Protein AF-A0A842P6M4-F1 (afdb_monomer_lite)

Radius of gyration: 24.33 Å; chains: 1; bounding box: 81×41×57 Å

Structure (mmCIF, N/CA/C/O backbone):
data_AF-A0A842P6M4-F1
#
_entry.id   AF-A0A842P6M4-F1
#
loop_
_atom_site.group_PDB
_atom_site.id
_atom_site.type_symbol
_atom_site.label_atom_id
_atom_site.label_alt_id
_atom_site.label_comp_id
_atom_site.label_asym_id
_atom_site.label_entity_id
_atom_site.label_seq_id
_atom_site.pdbx_PDB_ins_code
_atom_site.Cartn_x
_atom_site.Cartn_y
_atom_site.Cartn_z
_atom_site.occupancy
_atom_site.B_iso_or_equiv
_atom_site.auth_seq_id
_atom_site.auth_comp_id
_atom_site.auth_asym_id
_atom_site.auth_atom_id
_atom_site.pdbx_PDB_model_nu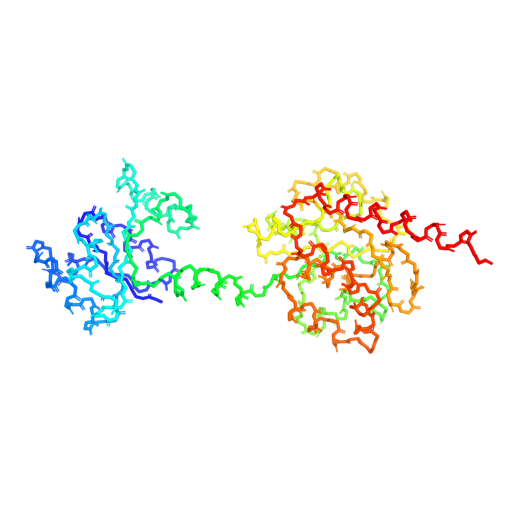m
ATOM 1 N N . MET A 1 1 ? -24.851 -3.511 9.438 1.00 70.00 1 MET A N 1
ATOM 2 C CA . MET A 1 1 ? -25.044 -2.851 10.751 1.00 70.00 1 MET A CA 1
ATOM 3 C C . MET A 1 1 ? -26.432 -2.240 10.780 1.00 70.00 1 MET A C 1
ATOM 5 O O . MET A 1 1 ? -26.864 -1.781 9.725 1.00 70.00 1 MET A O 1
ATOM 9 N N . LYS A 1 2 ? -27.121 -2.278 11.928 1.00 86.50 2 LYS A N 1
ATOM 10 C CA . LYS A 1 2 ? -28.475 -1.734 12.074 1.00 86.50 2 LYS A CA 1
ATOM 11 C C . LYS A 1 2 ? -28.462 -0.479 12.943 1.00 86.50 2 LYS A C 1
ATOM 13 O O . LYS A 1 2 ? -27.851 -0.504 14.009 1.00 86.50 2 LYS A O 1
ATOM 18 N N . PHE A 1 3 ? -29.152 0.573 12.521 1.00 91.88 3 PHE A N 1
ATOM 19 C CA . PHE A 1 3 ? -29.253 1.841 13.240 1.00 91.88 3 PHE A CA 1
ATOM 20 C C . PHE A 1 3 ? -30.689 2.144 13.665 1.00 91.88 3 PHE A C 1
ATOM 22 O O . PHE A 1 3 ? -31.636 1.810 12.946 1.00 91.88 3 PHE A O 1
ATOM 29 N N . LEU A 1 4 ? -30.827 2.811 14.807 1.00 95.50 4 LEU A N 1
ATOM 30 C CA . LEU A 1 4 ? -32.008 3.566 15.208 1.00 95.50 4 LEU A CA 1
ATOM 31 C C . LEU A 1 4 ? -31.596 5.040 15.287 1.00 95.50 4 LEU A C 1
ATOM 33 O O . LEU A 1 4 ? -30.665 5.374 16.013 1.00 95.50 4 LEU A O 1
ATOM 37 N N . ILE A 1 5 ? -32.234 5.897 14.498 1.00 94.12 5 ILE A N 1
ATOM 38 C CA . ILE A 1 5 ? -31.922 7.326 14.428 1.00 94.12 5 ILE A CA 1
ATOM 39 C C . ILE A 1 5 ? -32.882 8.078 15.348 1.00 94.12 5 ILE A C 1
ATOM 41 O O . ILE A 1 5 ? -34.098 8.010 15.151 1.00 94.12 5 ILE A O 1
ATOM 45 N N . ASP A 1 6 ? -32.317 8.747 16.345 1.00 93.38 6 ASP A N 1
ATOM 46 C CA . ASP A 1 6 ? -33.017 9.497 17.385 1.00 93.38 6 ASP A CA 1
ATOM 47 C C . ASP A 1 6 ? -33.687 10.783 16.851 1.00 93.38 6 ASP A C 1
ATOM 49 O O . ASP A 1 6 ? -33.333 11.282 15.780 1.00 93.38 6 ASP A O 1
ATOM 53 N N . GLU A 1 7 ? -34.673 11.333 17.567 1.00 92.56 7 GLU A N 1
ATOM 54 C CA . GLU A 1 7 ? -35.542 12.393 17.037 1.00 92.56 7 GLU A CA 1
ATOM 55 C C . GLU A 1 7 ? -34.901 13.779 16.923 1.00 92.56 7 GLU A C 1
ATOM 57 O O . GLU A 1 7 ? -35.411 14.622 16.174 1.00 92.56 7 GLU A O 1
ATOM 62 N N . ASN A 1 8 ? -33.780 13.995 17.617 1.00 88.75 8 ASN A N 1
ATOM 63 C CA . ASN A 1 8 ? -32.923 15.173 17.456 1.00 88.75 8 ASN A CA 1
ATOM 64 C C . ASN A 1 8 ? -32.150 15.172 16.118 1.00 88.75 8 ASN A C 1
ATOM 66 O O . ASN A 1 8 ? -31.592 16.200 15.723 1.00 88.75 8 ASN A O 1
ATOM 70 N N . ILE A 1 9 ? -32.159 14.059 15.375 1.00 88.81 9 ILE A N 1
ATOM 71 C CA . ILE A 1 9 ? -31.589 13.942 14.031 1.00 88.81 9 ILE A CA 1
ATOM 72 C C . ILE A 1 9 ? -32.704 13.991 12.973 1.00 88.81 9 ILE A C 1
ATOM 74 O O . ILE A 1 9 ? -33.847 13.610 13.183 1.00 88.81 9 ILE A O 1
ATOM 78 N N . SER A 1 10 ? -32.387 14.500 11.781 1.00 89.75 10 SER A N 1
ATOM 79 C CA . SER A 1 10 ? -33.337 14.525 10.665 1.00 89.75 10 SER A CA 1
ATOM 80 C C . SER A 1 10 ? -33.608 13.111 10.108 1.00 89.75 10 SER A C 1
ATOM 82 O O . SER A 1 10 ? -32.640 12.419 9.781 1.00 89.75 10 SER A O 1
ATOM 84 N N . PRO A 1 11 ? -34.874 12.716 9.837 1.00 91.44 11 PRO A N 1
ATOM 85 C CA . PRO A 1 11 ? -35.215 11.443 9.178 1.00 91.44 11 PRO A CA 1
ATOM 86 C C . PRO A 1 11 ? -34.479 11.184 7.856 1.00 91.44 11 PRO A C 1
ATOM 88 O O . PRO A 1 11 ? -34.161 10.037 7.540 1.00 91.44 11 PRO A O 1
ATOM 91 N N . LYS A 1 12 ? -34.085 12.248 7.140 1.00 88.62 12 LYS A N 1
ATOM 92 C CA . LYS A 1 12 ? -33.245 12.170 5.931 1.00 88.62 12 LYS A CA 1
ATOM 93 C C . LYS A 1 12 ? -31.923 11.427 6.159 1.00 88.62 12 LYS A C 1
ATOM 95 O O . LYS A 1 12 ? -31.366 10.869 5.223 1.00 88.62 12 LYS A O 1
ATOM 100 N N . VAL A 1 13 ? -31.407 11.387 7.390 1.00 85.69 13 VAL A N 1
ATOM 101 C CA . VAL A 1 13 ? -30.206 10.607 7.729 1.00 85.69 13 VAL A CA 1
ATOM 102 C C . VAL A 1 13 ? -30.486 9.100 7.658 1.00 85.69 13 VAL A C 1
ATOM 104 O O . VAL A 1 13 ? -29.640 8.365 7.159 1.00 85.69 13 VAL A O 1
ATOM 107 N N . ALA A 1 14 ? -31.675 8.634 8.063 1.00 88.94 14 ALA A N 1
ATOM 108 C CA . ALA A 1 14 ? -32.075 7.231 7.911 1.00 88.94 14 ALA A CA 1
ATOM 109 C C . ALA A 1 14 ? -32.287 6.852 6.432 1.00 88.94 14 ALA A C 1
ATOM 111 O O . ALA A 1 14 ? -31.908 5.762 6.008 1.00 88.94 14 ALA A O 1
ATOM 112 N N . GLU A 1 15 ? -32.860 7.751 5.626 1.00 87.81 15 GLU A N 1
ATOM 113 C CA . GLU A 1 15 ? -32.986 7.578 4.168 1.00 87.81 15 GLU A CA 1
ATOM 114 C C . GLU A 1 15 ? -31.612 7.457 3.486 1.00 87.81 15 GLU A C 1
ATOM 116 O O . GLU A 1 15 ? -31.368 6.530 2.716 1.00 87.81 15 GLU A O 1
ATOM 121 N N . GLU A 1 16 ? -30.687 8.369 3.789 1.00 79.75 16 GLU A N 1
ATOM 122 C CA . GLU A 1 16 ? -29.348 8.391 3.193 1.00 79.75 16 GLU A CA 1
ATOM 123 C C . GLU A 1 16 ? -28.476 7.218 3.670 1.00 79.75 16 GLU A C 1
ATOM 125 O O . GLU A 1 16 ? -27.731 6.647 2.875 1.00 79.75 16 GLU A O 1
ATOM 130 N N . LEU A 1 17 ? -28.611 6.777 4.926 1.00 78.88 17 LEU A N 1
ATOM 131 C CA . LEU A 1 17 ? -27.976 5.543 5.402 1.00 78.88 17 LEU A CA 1
ATOM 132 C C . LEU A 1 17 ? -28.513 4.298 4.677 1.00 78.88 17 LEU A C 1
ATOM 134 O O . LEU A 1 17 ? -27.719 3.424 4.324 1.00 78.88 17 LEU A O 1
ATOM 138 N N . ARG A 1 18 ? -29.818 4.239 4.374 1.00 87.62 18 ARG A N 1
ATOM 139 C CA . ARG A 1 18 ? -30.400 3.171 3.539 1.00 87.62 18 ARG A CA 1
ATOM 140 C C . ARG A 1 18 ? -29.857 3.189 2.109 1.00 87.62 18 ARG A C 1
ATOM 142 O O . ARG A 1 18 ? -29.493 2.133 1.600 1.00 87.62 18 ARG A O 1
ATOM 149 N N . LYS A 1 19 ? -29.695 4.366 1.488 1.00 78.00 19 LYS A N 1
ATOM 150 C CA . LYS A 1 19 ? -29.036 4.507 0.166 1.00 78.00 19 LYS A CA 1
ATOM 151 C C . LYS A 1 19 ? -27.577 4.030 0.167 1.00 78.00 19 LYS A C 1
ATOM 153 O O . LYS A 1 19 ? -27.075 3.609 -0.870 1.00 78.00 19 LYS A O 1
ATOM 158 N N . LEU A 1 20 ? -26.907 4.070 1.321 1.00 69.94 20 LEU A N 1
ATOM 159 C CA . LEU A 1 20 ? -25.553 3.540 1.530 1.00 69.94 20 LEU A CA 1
ATOM 160 C C . LEU A 1 20 ? -25.525 2.041 1.908 1.00 69.94 20 LEU A C 1
ATOM 162 O O . LEU A 1 20 ? -24.454 1.516 2.204 1.00 69.94 20 LEU A O 1
ATOM 166 N N . GLY A 1 21 ? -26.669 1.347 1.901 1.00 75.00 21 GLY A N 1
ATOM 167 C CA . GLY A 1 21 ? -26.766 -0.091 2.180 1.00 75.00 21 GLY A CA 1
ATOM 168 C C . GLY A 1 21 ? -26.864 -0.470 3.664 1.00 75.00 21 GLY A C 1
ATOM 169 O O . GLY A 1 21 ? -26.719 -1.645 4.002 1.00 75.00 21 GLY A O 1
ATOM 170 N N . TYR A 1 22 ? -27.106 0.488 4.565 1.00 81.62 22 TYR A N 1
ATOM 171 C CA . TYR A 1 22 ? -27.328 0.206 5.987 1.00 81.62 22 TYR A CA 1
ATOM 172 C C . TYR A 1 22 ? -28.813 -0.009 6.310 1.00 81.62 22 TYR A C 1
ATOM 174 O O . TYR A 1 22 ? -29.690 0.671 5.782 1.00 81.62 22 TYR A O 1
ATOM 182 N N . ASP A 1 23 ? -29.097 -0.899 7.264 1.00 86.81 23 ASP A N 1
ATOM 183 C CA . ASP A 1 23 ? -30.426 -1.036 7.868 1.00 86.81 23 ASP A CA 1
ATOM 184 C C . ASP A 1 23 ? -30.628 0.113 8.871 1.00 86.81 23 ASP A C 1
ATOM 186 O O . ASP A 1 23 ? -30.278 -0.006 10.044 1.00 86.81 23 ASP A O 1
ATOM 190 N N . ALA A 1 24 ? -31.144 1.252 8.412 1.00 92.75 24 ALA A N 1
ATOM 191 C CA . ALA A 1 24 ? -31.390 2.426 9.244 1.00 92.75 24 ALA A CA 1
ATOM 192 C C . ALA A 1 24 ? -32.876 2.793 9.266 1.00 92.75 24 ALA A C 1
ATOM 194 O O . ALA A 1 24 ? -33.507 2.912 8.216 1.00 92.75 24 ALA A O 1
ATOM 195 N N . ILE A 1 25 ? -33.400 3.010 10.473 1.00 95.81 25 ILE A N 1
ATOM 196 C CA . ILE A 1 25 ? -34.762 3.490 10.723 1.00 95.81 25 ILE A CA 1
ATOM 197 C C . ILE A 1 25 ? -34.722 4.641 11.724 1.00 95.81 25 ILE A C 1
ATOM 199 O O . ILE A 1 25 ? -33.894 4.646 12.631 1.00 95.81 25 ILE A O 1
ATOM 203 N N . HIS A 1 26 ? -35.614 5.605 11.573 1.00 96.88 26 HIS A N 1
ATOM 204 C CA . HIS A 1 26 ? -35.785 6.726 12.488 1.00 96.88 26 HIS A CA 1
ATOM 205 C C . HIS A 1 26 ? -36.844 6.409 13.559 1.00 96.88 26 HIS A C 1
ATOM 207 O O . HIS A 1 26 ? -37.819 5.723 13.258 1.00 96.88 26 HIS A O 1
ATOM 213 N N . VAL A 1 27 ? -36.730 6.938 14.785 1.00 96.12 27 VAL A N 1
ATOM 214 C CA . VAL A 1 27 ? -37.707 6.684 15.875 1.00 96.12 27 VAL A CA 1
ATOM 215 C C . VAL A 1 27 ? -39.155 6.999 15.466 1.00 96.12 27 VAL A C 1
ATOM 217 O O . VAL A 1 27 ? -40.073 6.241 15.768 1.00 96.12 27 VAL A O 1
ATOM 220 N N . ARG A 1 28 ? -39.357 8.043 14.650 1.00 94.12 28 ARG A N 1
ATOM 221 C CA . ARG A 1 28 ? -40.652 8.367 14.005 1.00 94.12 28 ARG A CA 1
ATOM 222 C C . ARG A 1 28 ? -41.217 7.242 13.121 1.00 94.12 28 ARG A C 1
ATOM 224 O O . ARG A 1 28 ? -42.426 7.051 13.126 1.00 94.12 28 ARG A O 1
ATOM 231 N N . GLU A 1 29 ? -40.382 6.498 12.388 1.00 94.38 29 GLU A N 1
ATOM 232 C CA . GLU A 1 29 ? -40.824 5.374 11.537 1.00 94.38 29 GLU A CA 1
ATOM 233 C C . GLU A 1 29 ? -41.340 4.190 12.377 1.00 94.38 29 GLU A C 1
ATOM 235 O O . GLU A 1 29 ? -42.146 3.399 11.894 1.00 94.38 29 GLU A O 1
ATOM 240 N N . VAL A 1 30 ? -40.928 4.097 13.648 1.00 93.69 30 VAL A N 1
ATOM 241 C CA . VAL A 1 30 ? -41.373 3.074 14.615 1.00 93.69 30 VAL A CA 1
ATOM 242 C C . VAL A 1 30 ? -42.263 3.626 15.730 1.00 93.69 30 VAL A C 1
ATOM 244 O O . VAL A 1 30 ? -42.495 2.943 16.720 1.00 93.69 30 VAL A O 1
ATOM 247 N N . ARG A 1 31 ? -42.801 4.841 15.551 1.00 93.69 31 ARG A N 1
ATOM 248 C CA . ARG A 1 31 ? -43.697 5.541 16.494 1.00 93.69 31 ARG A CA 1
ATOM 249 C C . ARG A 1 31 ? -43.096 5.862 17.876 1.00 93.69 31 ARG A C 1
ATOM 251 O O . ARG A 1 31 ? -43.827 6.342 18.729 1.00 93.69 31 ARG A O 1
ATOM 258 N N . LEU A 1 32 ? -41.779 5.737 18.055 1.00 90.81 32 LEU A N 1
ATOM 259 C CA . LEU A 1 32 ? -41.044 6.057 19.293 1.00 90.81 32 LEU A CA 1
ATOM 260 C C . LEU A 1 32 ? -40.656 7.544 19.418 1.00 90.81 32 LEU A C 1
ATOM 262 O O . LEU A 1 32 ? -39.661 7.885 20.046 1.00 90.81 32 LEU A O 1
ATOM 266 N N . LYS A 1 33 ? -41.386 8.453 18.763 1.00 90.75 33 LYS A N 1
ATOM 267 C CA . LYS A 1 33 ? -41.142 9.896 18.916 1.00 90.75 33 LYS A CA 1
ATOM 268 C C . LYS A 1 33 ? -41.706 10.346 20.271 1.00 90.75 33 LYS A C 1
ATOM 270 O O . LYS A 1 33 ? -42.838 9.975 20.578 1.00 90.75 33 LYS A O 1
ATOM 275 N N . GLY A 1 34 ? -40.968 11.140 21.043 1.00 86.62 34 GLY A N 1
ATOM 276 C CA . GLY A 1 34 ? -41.373 11.617 22.369 1.00 86.62 34 GLY A CA 1
ATOM 277 C C . GLY A 1 34 ? -41.503 10.517 23.426 1.00 86.62 34 GLY A C 1
ATOM 278 O O . GLY A 1 34 ? -42.156 10.742 24.438 1.00 86.62 34 GLY A O 1
ATOM 279 N N . HIS A 1 35 ? -40.947 9.334 23.159 1.00 92.19 35 HIS A N 1
ATOM 280 C CA . HIS A 1 35 ? -40.794 8.260 24.142 1.00 92.19 35 HIS A CA 1
ATOM 281 C C . HIS A 1 35 ? -39.543 8.519 24.987 1.00 92.19 35 HIS A C 1
ATOM 283 O O . HIS A 1 35 ? -38.684 9.306 24.583 1.00 92.19 35 HIS A O 1
ATOM 289 N N . THR A 1 36 ? -39.427 7.870 26.143 1.00 91.88 36 THR A N 1
ATOM 290 C CA . THR A 1 36 ? -38.248 8.047 27.000 1.00 91.88 36 THR A CA 1
ATOM 291 C C . THR A 1 36 ? -37.011 7.388 26.388 1.00 91.88 36 THR A C 1
ATOM 293 O O . THR A 1 36 ? -37.105 6.422 25.620 1.00 91.88 36 THR A O 1
ATOM 296 N N . ASP A 1 37 ? -35.824 7.862 26.769 1.00 90.06 37 ASP A N 1
ATOM 297 C CA . ASP A 1 37 ? -34.561 7.241 26.367 1.00 90.06 37 ASP A CA 1
ATOM 298 C C . ASP A 1 37 ? -34.522 5.742 26.716 1.00 90.06 37 ASP A C 1
ATOM 300 O O . ASP A 1 37 ? -34.034 4.934 25.926 1.00 90.06 37 ASP A O 1
ATOM 304 N N . GLU A 1 38 ? -35.093 5.344 27.859 1.00 90.19 38 GLU A N 1
ATOM 305 C CA . GLU A 1 38 ? -35.194 3.944 28.290 1.00 90.19 38 GLU A CA 1
ATOM 306 C C . GLU A 1 38 ? -36.024 3.092 27.317 1.00 90.19 38 GLU A C 1
ATOM 308 O O . GLU A 1 38 ? -35.636 1.966 26.985 1.00 90.19 38 GLU A O 1
ATOM 313 N N . GLU A 1 39 ? -37.139 3.623 26.808 1.00 92.38 39 GLU A N 1
ATOM 314 C CA . GLU A 1 39 ? -37.985 2.961 25.807 1.00 92.38 39 GLU A CA 1
ATOM 315 C C . GLU A 1 39 ? -37.265 2.855 24.453 1.00 92.38 39 GLU A C 1
ATOM 317 O O . GLU A 1 39 ? -37.247 1.784 23.831 1.00 92.38 39 GLU A O 1
ATOM 322 N N . ILE A 1 40 ? -36.603 3.937 24.024 1.00 94.06 40 ILE A N 1
ATOM 323 C CA . ILE A 1 40 ? -35.788 3.988 22.798 1.00 94.06 40 ILE A CA 1
ATOM 324 C C . ILE A 1 40 ? -34.649 2.959 22.874 1.00 94.06 40 ILE A C 1
ATOM 326 O O . ILE A 1 40 ? -34.442 2.178 21.937 1.00 94.06 40 ILE A O 1
ATOM 330 N N . MET A 1 41 ? -33.944 2.899 24.006 1.00 91.94 41 MET A N 1
ATOM 331 C CA . MET A 1 41 ? -32.844 1.967 24.259 1.00 91.94 41 MET A CA 1
ATOM 332 C C . MET A 1 41 ? -33.318 0.516 24.379 1.00 91.94 41 MET A C 1
ATOM 334 O O . MET A 1 41 ? -32.675 -0.386 23.830 1.00 91.94 41 MET A O 1
ATOM 338 N N . THR A 1 42 ? -34.468 0.278 25.014 1.00 92.69 42 THR A N 1
ATOM 339 C CA . THR A 1 42 ? -35.100 -1.048 25.103 1.00 92.69 42 THR A CA 1
ATOM 340 C C . THR A 1 42 ? -35.481 -1.564 23.718 1.00 92.69 42 THR A C 1
ATOM 342 O O . THR A 1 42 ? -35.147 -2.699 23.359 1.00 92.69 42 THR A O 1
ATOM 345 N N . PHE A 1 43 ? -36.103 -0.727 22.883 1.00 94.69 43 PHE A N 1
ATOM 346 C CA . PHE A 1 43 ? -36.391 -1.081 21.495 1.00 94.69 43 PHE A CA 1
ATOM 347 C C . PHE A 1 43 ? -35.108 -1.344 20.693 1.00 94.69 43 PHE A C 1
ATOM 349 O O . PHE A 1 43 ? -35.023 -2.347 19.975 1.00 94.69 43 PHE A O 1
ATOM 356 N N . ALA A 1 44 ? -34.098 -0.477 20.823 1.00 92.50 44 ALA A N 1
ATOM 357 C CA . ALA A 1 44 ? -32.829 -0.618 20.116 1.00 92.50 44 ALA A CA 1
ATOM 358 C C . ALA A 1 44 ? -32.149 -1.954 20.450 1.00 92.50 44 ALA A C 1
ATOM 360 O O . ALA A 1 44 ? -31.815 -2.717 19.538 1.00 92.50 44 ALA A O 1
ATOM 361 N N . LYS A 1 45 ? -32.050 -2.290 21.742 1.00 88.38 45 LYS A N 1
ATOM 362 C CA . LYS A 1 45 ? -31.547 -3.576 22.248 1.00 88.38 45 LYS A CA 1
ATOM 363 C C . LYS A 1 45 ? -32.326 -4.757 21.666 1.00 88.38 45 LYS A C 1
ATOM 365 O O . LYS A 1 45 ? -31.730 -5.627 21.033 1.00 88.38 45 LYS A O 1
ATOM 370 N N . ASN A 1 46 ? -33.654 -4.750 21.795 1.00 91.44 46 ASN A N 1
ATOM 371 C CA . ASN A 1 46 ? -34.525 -5.844 21.347 1.00 91.44 46 ASN A CA 1
ATOM 372 C C . ASN A 1 46 ? -34.501 -6.067 19.822 1.00 91.44 46 ASN A C 1
ATOM 374 O O . ASN A 1 46 ? -34.853 -7.147 19.348 1.00 91.44 46 ASN A O 1
ATOM 378 N N . LYS A 1 47 ? -34.093 -5.064 19.032 1.00 90.75 47 LYS A N 1
ATOM 379 C CA . LYS A 1 47 ? -33.949 -5.166 17.567 1.00 90.75 47 LYS A CA 1
ATOM 380 C C . LYS A 1 47 ? -32.494 -5.265 17.086 1.00 90.75 47 LYS A C 1
ATOM 382 O O . LYS A 1 47 ? -32.274 -5.325 15.871 1.00 90.75 47 LYS A O 1
ATOM 387 N N . GLY A 1 48 ? -31.516 -5.305 17.995 1.00 86.75 48 GLY A N 1
ATOM 388 C CA . GLY A 1 48 ? -30.090 -5.360 17.662 1.00 86.75 48 GLY A CA 1
ATOM 389 C C . GLY A 1 48 ? -29.586 -4.108 16.937 1.00 86.75 48 GLY A C 1
ATOM 390 O O . GLY A 1 48 ? -28.831 -4.222 15.969 1.00 86.75 48 GLY A O 1
ATOM 391 N N . ARG A 1 49 ? -30.074 -2.924 17.330 1.00 92.06 49 ARG A N 1
ATOM 392 C CA . ARG A 1 49 ? -29.795 -1.629 16.688 1.00 92.06 49 ARG A CA 1
ATOM 393 C C . ARG A 1 49 ? -28.868 -0.763 17.533 1.00 92.06 49 ARG A C 1
ATOM 395 O O . ARG A 1 49 ? -29.002 -0.688 18.749 1.00 92.06 49 ARG A O 1
ATOM 402 N N . VAL A 1 50 ? -27.960 -0.075 16.854 1.00 90.00 50 VAL A N 1
ATOM 403 C CA . VAL A 1 50 ? -27.126 0.987 17.419 1.00 90.00 50 VAL A CA 1
ATOM 404 C C . VAL A 1 50 ? -27.915 2.294 17.383 1.00 90.00 50 VAL A C 1
ATOM 406 O O . VAL A 1 50 ? -28.395 2.675 16.314 1.00 90.00 50 VAL A O 1
ATOM 409 N N . VAL A 1 51 ? -28.048 2.986 18.515 1.00 91.56 51 VAL A N 1
ATOM 410 C CA . VAL A 1 51 ? -28.686 4.312 18.552 1.00 91.56 51 VAL A CA 1
ATOM 411 C C . VAL A 1 51 ? -27.717 5.365 18.014 1.00 91.56 51 VAL A C 1
ATOM 413 O O . VAL A 1 51 ? -26.552 5.389 18.406 1.00 91.56 51 VAL A O 1
ATOM 416 N N . LEU A 1 52 ? -28.187 6.228 17.113 1.00 89.56 52 LEU A N 1
ATOM 417 C CA . LEU A 1 52 ? -27.482 7.425 16.657 1.00 89.56 52 LEU A CA 1
ATOM 418 C C . LEU A 1 52 ? -28.225 8.659 17.172 1.00 89.56 52 LEU A C 1
ATOM 420 O O . LEU A 1 52 ? -29.397 8.828 16.842 1.00 89.56 52 LEU A O 1
ATOM 424 N N . THR A 1 53 ? -27.537 9.511 17.929 1.00 89.31 53 THR A N 1
ATOM 425 C CA . THR A 1 53 ? -28.140 10.640 18.656 1.00 89.31 53 THR A CA 1
ATOM 426 C C . THR A 1 53 ? -27.211 11.862 18.709 1.00 89.31 53 THR A C 1
ATOM 428 O O . THR A 1 53 ? -25.998 11.759 18.481 1.00 89.31 53 THR A O 1
ATOM 431 N N . LEU A 1 54 ? -27.784 13.036 18.975 1.00 82.06 54 LEU A N 1
ATOM 432 C CA . LEU A 1 54 ? -27.067 14.256 19.362 1.00 82.06 54 LEU A CA 1
ATOM 433 C C . LEU A 1 54 ? -27.135 14.529 20.870 1.00 82.06 54 LEU A C 1
ATOM 435 O O . LEU A 1 54 ? -26.391 15.386 21.350 1.00 82.06 54 LEU A O 1
ATOM 439 N N . ASP A 1 55 ? -27.989 13.810 21.596 1.00 84.31 55 ASP A N 1
ATOM 440 C CA . ASP A 1 55 ? -28.243 14.047 23.008 1.00 84.31 55 ASP A CA 1
ATOM 441 C C . ASP A 1 55 ? -27.043 13.681 23.888 1.00 84.31 55 ASP A C 1
ATOM 443 O O . ASP A 1 55 ? -26.299 12.738 23.605 1.00 84.31 55 ASP A O 1
ATOM 447 N N . ILE A 1 56 ? -26.839 14.449 24.955 1.00 77.88 56 ILE A N 1
ATOM 448 C CA . ILE A 1 56 ? -25.811 14.202 25.961 1.00 77.88 56 ILE A CA 1
ATOM 449 C C . ILE A 1 56 ? -26.219 13.118 26.960 1.00 77.88 56 ILE A C 1
ATOM 451 O O . ILE A 1 56 ? -25.325 12.413 27.428 1.00 77.88 56 ILE A O 1
ATOM 455 N N . ASP A 1 57 ? -27.510 12.920 27.217 1.00 77.94 57 ASP A N 1
ATOM 456 C CA . ASP A 1 57 ? -27.970 12.019 28.281 1.00 77.94 57 ASP A CA 1
ATOM 457 C C . ASP A 1 57 ? -27.805 10.537 27.890 1.00 77.94 57 ASP A C 1
ATOM 459 O O . ASP A 1 57 ? -27.341 9.717 28.688 1.00 77.94 57 ASP A O 1
ATOM 463 N N . PHE A 1 58 ? -27.945 10.225 26.596 1.00 79.06 58 PHE A N 1
ATOM 464 C CA . PHE A 1 58 ? -27.500 8.962 25.982 1.00 79.06 58 PHE A CA 1
ATOM 465 C C . PHE A 1 58 ? -25.987 8.686 26.119 1.00 79.06 58 PHE A C 1
ATOM 467 O O . PHE A 1 58 ? -25.533 7.574 25.838 1.00 79.06 58 PHE A O 1
ATOM 474 N N . ALA A 1 59 ? -25.173 9.671 26.515 1.00 67.06 59 ALA A N 1
ATOM 475 C CA . ALA A 1 59 ? -23.751 9.480 26.785 1.00 67.06 59 ALA A CA 1
ATOM 476 C C . ALA A 1 59 ? -23.420 9.270 28.275 1.00 67.06 59 ALA A C 1
ATOM 478 O O . ALA A 1 59 ? -22.233 9.182 28.600 1.00 67.06 59 ALA A O 1
ATOM 479 N N . ASP A 1 60 ? -24.395 9.123 29.177 1.00 73.00 60 ASP A N 1
ATOM 480 C CA . ASP A 1 60 ? -24.100 8.692 30.547 1.00 73.00 60 ASP A CA 1
ATOM 481 C C . ASP A 1 60 ? -23.965 7.161 30.643 1.00 73.00 60 ASP A C 1
ATOM 483 O O . ASP A 1 60 ? -24.927 6.406 30.501 1.00 73.00 60 ASP A O 1
ATOM 487 N N . ILE A 1 61 ? -22.748 6.686 30.926 1.00 66.00 61 ILE A N 1
ATOM 488 C CA . ILE A 1 61 ? -22.456 5.254 31.101 1.00 66.00 61 ILE A CA 1
ATOM 489 C C . 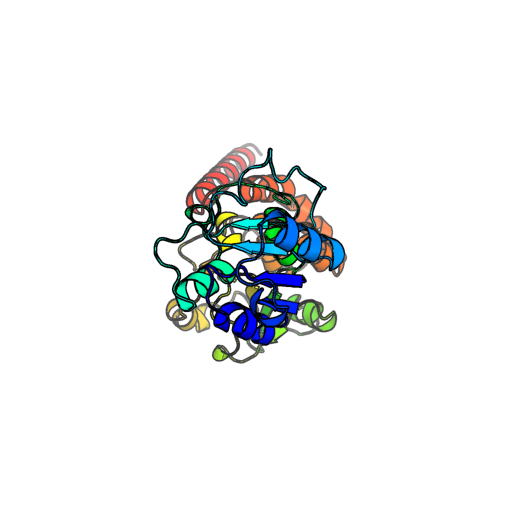ILE A 1 61 ? -23.112 4.652 32.355 1.00 66.00 61 ILE A C 1
ATOM 491 O O . ILE A 1 61 ? -23.208 3.431 32.465 1.00 66.00 61 ILE A O 1
ATOM 495 N N . ARG A 1 62 ? -23.556 5.487 33.304 1.00 68.69 62 ARG A N 1
ATOM 496 C CA . ARG A 1 62 ? -24.298 5.050 34.497 1.00 68.69 62 ARG A CA 1
ATOM 497 C C . ARG A 1 62 ? -25.725 4.643 34.131 1.00 68.69 62 ARG A C 1
ATOM 499 O O . ARG A 1 62 ? -26.218 3.657 34.667 1.00 68.69 62 ARG A O 1
ATOM 506 N N . ASN A 1 63 ? -26.329 5.357 33.180 1.00 73.62 63 ASN A N 1
ATOM 507 C CA . ASN A 1 63 ? -27.660 5.064 32.646 1.00 73.62 63 ASN A CA 1
ATOM 508 C C . ASN A 1 63 ? -27.591 3.935 31.603 1.00 73.62 63 ASN A C 1
ATOM 510 O O . ASN A 1 63 ? -28.443 3.049 31.586 1.00 73.62 63 ASN A O 1
ATOM 514 N N . TYR A 1 64 ? -26.527 3.911 30.785 1.00 80.12 64 TYR A N 1
ATOM 515 C CA . TYR A 1 64 ? -26.325 2.912 29.726 1.00 80.12 64 TYR A CA 1
ATOM 516 C C . TYR A 1 64 ? -24.969 2.187 29.857 1.00 80.12 64 TYR A C 1
ATOM 518 O O . TYR A 1 64 ? -24.016 2.498 29.134 1.00 80.12 64 TYR A O 1
ATOM 526 N N . PRO A 1 65 ? -24.846 1.202 30.773 1.00 72.38 65 PRO A N 1
ATOM 527 C CA . PRO A 1 65 ? -23.595 0.476 30.980 1.00 72.38 65 PRO A CA 1
ATOM 528 C C . PRO A 1 65 ? -23.184 -0.399 29.789 1.00 72.38 65 PRO A C 1
ATOM 530 O O . PRO A 1 65 ? -24.020 -0.933 29.051 1.00 72.38 65 PRO A O 1
ATOM 533 N N . LEU A 1 66 ? -21.873 -0.626 29.656 1.00 70.00 66 LEU A N 1
ATOM 534 C CA . LEU A 1 66 ? -21.287 -1.511 28.644 1.00 70.00 66 LEU A CA 1
ATOM 535 C C . LEU A 1 66 ? -21.980 -2.887 28.607 1.00 70.00 66 LEU A C 1
ATOM 537 O O . LEU A 1 66 ? -22.141 -3.542 29.631 1.00 70.00 66 LEU A O 1
ATOM 541 N N . GLY A 1 67 ? -22.369 -3.340 27.410 1.00 71.94 67 GLY A N 1
ATOM 542 C CA . GLY A 1 67 ? -23.001 -4.651 27.199 1.00 71.94 67 GLY A CA 1
ATOM 543 C C . GLY A 1 67 ? -24.511 -4.705 27.465 1.00 71.94 67 GLY A C 1
ATOM 544 O O . GLY A 1 67 ? -25.150 -5.692 27.106 1.00 71.94 67 GLY A O 1
ATOM 545 N N . THR A 1 68 ? -25.120 -3.647 28.010 1.00 77.12 68 THR A N 1
ATOM 546 C CA . THR A 1 68 ? -26.581 -3.598 28.219 1.00 77.12 68 THR A CA 1
ATOM 547 C C . THR A 1 68 ? -27.373 -3.285 26.944 1.00 77.12 68 THR A C 1
ATOM 549 O O . THR A 1 68 ? -28.574 -3.555 26.902 1.00 77.12 68 THR A O 1
ATOM 552 N N . HIS A 1 69 ? -26.708 -2.783 25.896 1.00 84.88 69 HIS A N 1
ATOM 553 C CA . HIS A 1 69 ? -27.279 -2.348 24.618 1.00 84.88 69 HIS A CA 1
ATOM 554 C C . HIS A 1 69 ? -26.361 -2.693 23.427 1.00 84.88 69 HIS A C 1
ATOM 556 O O . HIS A 1 69 ? -25.170 -2.946 23.601 1.00 84.88 69 HIS A O 1
ATOM 562 N N . SER A 1 70 ? -26.894 -2.688 22.197 1.00 78.62 70 SER A N 1
ATOM 563 C CA . SER A 1 70 ? -26.126 -3.055 20.986 1.00 78.62 70 SER A CA 1
ATOM 564 C C . SER A 1 70 ? -25.156 -1.970 20.495 1.00 78.62 70 SER A C 1
ATOM 566 O O . SER A 1 70 ? -24.251 -2.259 19.716 1.00 78.62 70 SER A O 1
ATOM 568 N N . GLY A 1 71 ? -25.340 -0.727 20.943 1.00 82.81 71 GLY A N 1
ATOM 569 C CA . GLY A 1 71 ? -24.405 0.383 20.750 1.00 82.81 71 GLY A CA 1
ATOM 570 C C . GLY A 1 71 ? -25.084 1.748 20.848 1.00 82.81 71 GLY A C 1
ATOM 571 O O . GLY A 1 71 ? -26.285 1.848 20.604 1.00 82.81 71 GLY A O 1
ATOM 572 N N . ILE A 1 72 ? -24.326 2.786 21.201 1.00 83.69 72 ILE A N 1
ATOM 573 C CA . ILE A 1 72 ? -24.753 4.194 21.133 1.00 83.69 72 ILE A CA 1
ATOM 574 C C . ILE A 1 72 ? -23.644 4.974 20.424 1.00 83.69 72 ILE A C 1
ATOM 576 O O . ILE A 1 72 ? -22.461 4.802 20.722 1.00 83.69 72 ILE A O 1
ATOM 580 N N . ILE A 1 73 ? -24.027 5.834 19.485 1.00 83.00 73 ILE A N 1
ATOM 581 C CA . ILE A 1 73 ? -23.153 6.784 18.802 1.00 83.00 73 ILE A CA 1
ATOM 582 C C . ILE A 1 73 ? -23.740 8.176 19.023 1.00 83.00 73 ILE A C 1
ATOM 584 O O . ILE A 1 73 ? -24.705 8.566 18.365 1.00 83.00 73 ILE A O 1
ATOM 588 N N . ARG A 1 74 ? -23.121 8.947 19.919 1.00 83.06 74 ARG A N 1
ATOM 589 C CA . ARG A 1 74 ? -23.390 10.381 20.031 1.00 83.06 74 ARG A CA 1
ATOM 590 C C . ARG A 1 74 ? -22.492 11.161 19.071 1.00 83.06 74 ARG A C 1
ATOM 592 O O . ARG A 1 74 ? -21.267 11.039 19.140 1.00 83.06 74 ARG A O 1
ATOM 599 N N . LEU A 1 75 ? -23.078 11.990 18.208 1.00 76.44 75 LEU A N 1
ATOM 600 C CA . LEU A 1 75 ? -22.330 12.861 17.293 1.00 76.44 75 LEU A CA 1
ATOM 601 C C . LEU A 1 75 ? -22.101 14.248 17.914 1.00 76.44 75 LEU A C 1
ATOM 603 O O . LEU A 1 75 ? -23.046 14.986 18.178 1.00 76.44 75 LEU A O 1
ATOM 607 N N . LYS A 1 76 ? -20.840 14.659 18.084 1.00 68.31 76 LYS A N 1
ATOM 608 C CA . LYS A 1 76 ? -20.484 15.987 18.617 1.00 68.31 76 LYS A CA 1
ATOM 609 C C . LYS A 1 76 ? -20.299 16.993 17.474 1.00 68.31 76 LYS A C 1
ATOM 611 O O . LYS A 1 76 ? -19.176 17.299 17.075 1.00 68.31 76 LYS A O 1
ATOM 616 N N . ILE A 1 77 ? -21.409 17.503 16.935 1.00 71.69 77 ILE A N 1
ATOM 617 C CA . ILE A 1 77 ? -21.425 18.456 15.809 1.00 71.69 77 ILE A CA 1
ATOM 618 C C . ILE A 1 77 ? -22.078 19.792 16.185 1.00 71.69 77 ILE A C 1
ATOM 620 O O . ILE A 1 77 ? -23.117 19.834 16.828 1.00 71.69 77 ILE A O 1
ATOM 624 N N . LYS A 1 78 ? -21.505 20.912 15.720 1.00 61.91 78 LYS A N 1
ATOM 625 C CA . LYS A 1 78 ? -22.006 22.278 16.006 1.00 61.91 78 LYS A CA 1
ATOM 626 C C . LYS A 1 78 ? -23.335 22.641 15.311 1.00 61.91 78 LYS A C 1
ATOM 628 O O . LYS A 1 78 ? -23.781 23.777 15.407 1.00 61.91 78 LYS A O 1
ATOM 633 N N . SER A 1 79 ? -23.907 21.745 14.506 1.00 65.62 79 SER A N 1
ATOM 634 C CA . SER A 1 79 ? -25.131 21.985 13.731 1.00 65.62 79 SER A CA 1
ATOM 635 C C . SER A 1 79 ? -25.672 20.660 13.202 1.00 65.62 79 SER A C 1
ATOM 637 O O . SER A 1 79 ? -24.957 19.954 12.490 1.00 65.62 79 SER A O 1
ATOM 639 N N . ALA A 1 80 ? -26.936 20.363 13.507 1.00 64.88 80 ALA A N 1
ATOM 640 C CA . ALA A 1 80 ? -27.640 19.120 13.180 1.00 64.88 80 ALA A CA 1
ATOM 641 C C . ALA A 1 80 ? -28.030 18.964 11.690 1.00 64.88 80 ALA A C 1
ATOM 643 O O . ALA A 1 80 ? -28.988 18.265 11.359 1.00 64.88 80 ALA A O 1
ATOM 644 N N . SER A 1 81 ? -27.335 19.629 10.759 1.00 74.31 81 SER A N 1
ATOM 645 C CA . SER A 1 81 ? -27.688 19.528 9.340 1.00 74.31 81 SER A CA 1
ATOM 646 C C . SER A 1 81 ? -27.404 18.120 8.811 1.00 74.31 81 SER A C 1
ATOM 648 O O . SER A 1 81 ? -26.330 17.561 9.043 1.00 74.31 81 SER A O 1
ATOM 650 N N . SER A 1 82 ? -28.348 17.547 8.053 1.00 71.25 82 SER A N 1
ATOM 651 C CA . SER A 1 82 ? -28.230 16.180 7.520 1.00 71.25 82 SER A CA 1
ATOM 652 C C . SER A 1 82 ? -26.928 15.990 6.738 1.00 71.25 82 SER A C 1
ATOM 654 O O . SER A 1 82 ? -26.283 14.956 6.863 1.00 71.25 82 SER A O 1
ATOM 656 N N . LYS A 1 83 ? -26.490 17.024 6.001 1.00 70.31 83 LYS A N 1
ATOM 657 C CA . LYS A 1 83 ? -25.196 17.038 5.310 1.00 70.31 83 LYS A CA 1
ATOM 658 C C . LYS A 1 83 ? -24.022 16.865 6.283 1.00 70.31 83 LYS A C 1
ATOM 660 O O . LYS A 1 83 ? -23.231 15.957 6.083 1.00 70.31 83 LYS A O 1
ATOM 665 N N . ARG A 1 84 ? -23.937 17.656 7.363 1.00 67.19 84 ARG A N 1
ATOM 666 C CA . ARG A 1 84 ? -22.855 17.535 8.363 1.00 67.19 84 ARG A CA 1
ATOM 667 C C . ARG A 1 84 ? -22.864 16.195 9.093 1.00 67.19 84 ARG A C 1
ATOM 669 O O . ARG A 1 84 ? -21.795 15.652 9.351 1.00 67.19 84 ARG A O 1
ATOM 676 N N . ILE A 1 85 ? -24.047 15.663 9.400 1.00 68.56 85 ILE A N 1
ATOM 677 C CA . ILE A 1 85 ? -24.196 14.331 10.000 1.00 68.56 85 ILE A CA 1
ATOM 678 C C . ILE A 1 85 ? -23.638 13.266 9.051 1.00 68.56 85 ILE A C 1
ATOM 680 O O . ILE A 1 85 ? -22.799 12.463 9.449 1.00 68.56 85 ILE A O 1
ATOM 684 N N . LEU A 1 86 ? -24.035 13.298 7.778 1.00 68.94 86 LEU A N 1
ATOM 685 C CA . LEU A 1 86 ? -23.575 12.341 6.772 1.00 68.94 86 LEU A CA 1
ATOM 686 C C . LEU A 1 86 ? -22.087 12.502 6.447 1.00 68.94 86 LEU A C 1
ATOM 688 O O . LEU A 1 86 ? -21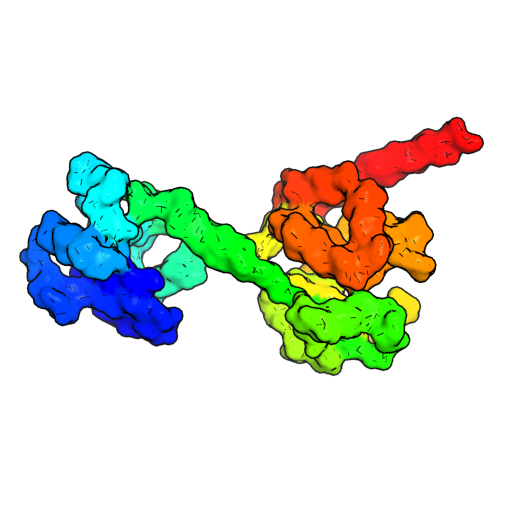.406 11.495 6.291 1.00 68.94 86 LEU A O 1
ATOM 692 N N . ASP A 1 87 ? -21.565 13.726 6.398 1.00 65.75 87 ASP A N 1
ATOM 693 C CA . ASP A 1 87 ? -20.135 13.992 6.219 1.00 65.75 87 ASP A CA 1
ATOM 694 C C . ASP A 1 87 ? -19.330 13.445 7.416 1.00 65.75 87 ASP A C 1
ATOM 696 O O . ASP A 1 87 ? -18.294 12.816 7.217 1.00 65.75 87 ASP A O 1
ATOM 700 N N . CYS A 1 88 ? -19.839 13.577 8.649 1.00 63.72 88 CYS A N 1
ATOM 701 C CA . CYS A 1 88 ? -19.224 13.001 9.851 1.00 63.72 88 CYS A CA 1
ATOM 702 C C . CYS A 1 88 ? -19.286 11.462 9.883 1.00 63.72 88 CYS A C 1
ATOM 704 O O . CYS A 1 88 ? -18.350 10.823 10.359 1.00 63.72 88 CYS A O 1
ATOM 706 N N . LEU A 1 89 ? -20.362 10.856 9.372 1.00 64.25 89 LEU A N 1
ATOM 707 C CA . LEU A 1 89 ? -20.503 9.397 9.261 1.00 64.25 89 LEU A CA 1
ATOM 708 C C . LEU A 1 89 ? -19.654 8.811 8.117 1.00 64.25 89 LEU A C 1
ATOM 710 O O . LEU A 1 89 ? -19.197 7.674 8.214 1.00 64.25 89 LEU A O 1
ATOM 714 N N . LYS A 1 90 ? -19.421 9.579 7.043 1.00 61.38 90 LYS A N 1
ATOM 715 C CA . LYS A 1 90 ? -18.557 9.209 5.905 1.00 61.38 90 LYS A CA 1
ATOM 716 C C . LYS A 1 90 ? -17.069 9.475 6.174 1.00 61.38 90 LYS A C 1
ATOM 718 O O . LYS A 1 90 ? -16.222 8.791 5.607 1.00 61.38 90 LYS A O 1
ATOM 723 N N . SER A 1 91 ? -16.749 10.464 7.009 1.00 50.81 91 SER A N 1
ATOM 724 C CA . SER A 1 91 ? -15.387 10.895 7.348 1.00 50.81 91 SER A CA 1
ATOM 725 C C . SER A 1 91 ? -15.290 11.246 8.846 1.00 50.81 91 SER A C 1
ATOM 727 O O . SER A 1 91 ? -15.305 12.423 9.221 1.00 50.81 91 SER A O 1
ATOM 729 N N . PRO A 1 92 ? -15.233 10.234 9.733 1.00 51.31 92 PRO A N 1
ATOM 730 C CA . PRO A 1 92 ? -15.199 10.452 11.176 1.00 51.31 92 PRO A CA 1
ATOM 731 C C . PRO A 1 92 ? -13.873 11.083 11.621 1.00 51.31 92 PRO A C 1
ATOM 733 O O . PRO A 1 92 ? -12.842 10.420 11.710 1.00 51.31 92 PRO A O 1
ATOM 736 N N . GLN A 1 93 ? -13.913 12.376 11.941 1.00 44.81 93 GLN A N 1
ATOM 737 C CA . GLN A 1 93 ? -12.818 13.090 12.601 1.00 44.81 93 GLN A CA 1
ATOM 738 C C . GLN A 1 93 ? -12.819 12.774 14.111 1.00 44.81 93 GLN A C 1
ATOM 740 O O . GLN A 1 93 ? -13.884 12.863 14.732 1.00 44.81 93 GLN A O 1
ATOM 745 N N . PRO A 1 94 ? -11.665 12.476 14.749 1.00 40.66 94 PRO A N 1
ATOM 746 C CA . PRO A 1 94 ? -11.603 12.118 16.174 1.00 40.66 94 PRO A CA 1
ATOM 747 C C . PRO A 1 94 ? -12.213 13.161 17.127 1.00 40.66 94 PRO A C 1
ATOM 749 O O . PRO A 1 94 ? -12.754 12.816 18.175 1.00 40.66 94 PRO A O 1
ATOM 752 N N . SER A 1 95 ? -12.174 14.441 16.751 1.00 45.06 95 SER A N 1
ATOM 753 C CA . SER A 1 95 ? -12.749 15.559 17.511 1.00 45.06 95 SER A CA 1
ATOM 754 C C . SER A 1 95 ? -14.284 15.562 17.573 1.00 45.06 95 SER A C 1
ATOM 756 O O . SER A 1 95 ? -14.851 16.167 18.484 1.00 45.06 95 SER A O 1
ATOM 758 N N . HIS A 1 96 ? -14.966 14.886 16.641 1.00 47.97 96 HIS A N 1
ATOM 759 C CA . HIS A 1 96 ? -16.433 14.820 16.570 1.00 47.97 96 HIS A CA 1
ATOM 760 C C . HIS A 1 96 ? -17.026 13.598 17.301 1.00 47.97 96 HIS A C 1
ATOM 762 O O . HIS A 1 96 ? -18.248 13.475 17.401 1.00 47.97 96 HIS A O 1
ATOM 768 N N . LEU A 1 97 ? -16.180 12.702 17.826 1.00 49.34 97 LEU A N 1
ATOM 769 C CA . LEU A 1 97 ? -16.564 11.438 18.467 1.00 49.34 97 LEU A CA 1
ATOM 770 C C . LEU A 1 97 ? -15.916 11.309 19.855 1.00 49.34 97 LEU A C 1
ATOM 772 O O . LEU A 1 97 ? -14.985 10.532 20.069 1.00 49.34 97 LEU A O 1
ATOM 776 N N . GLN A 1 98 ? -16.428 12.071 20.824 1.00 41.19 98 GLN A N 1
ATOM 777 C CA . GLN A 1 98 ? -16.012 11.966 22.226 1.00 41.19 98 GLN A CA 1
ATOM 778 C C . GLN A 1 98 ? -17.108 11.336 23.094 1.00 41.19 98 GLN A C 1
ATOM 780 O O . GLN A 1 98 ? -18.104 11.999 23.386 1.00 41.19 98 GLN A O 1
ATOM 785 N N . SER A 1 99 ? -16.839 10.075 23.484 1.00 36.94 99 SER A N 1
ATOM 786 C CA . SER A 1 99 ? -17.348 9.306 24.646 1.00 36.94 99 SER A CA 1
ATOM 787 C C . SER A 1 99 ? -18.848 9.445 24.947 1.00 36.94 99 SER A C 1
ATOM 789 O O . SER A 1 99 ? -19.318 10.522 25.299 1.00 36.94 99 SER A O 1
ATOM 791 N N . THR A 1 100 ? -19.639 8.379 24.820 1.00 35.62 100 THR A N 1
ATOM 792 C CA . THR A 1 100 ? -19.514 7.149 25.636 1.00 35.62 100 THR A CA 1
ATOM 793 C C . THR A 1 100 ? -19.577 5.853 24.820 1.00 35.62 100 THR A C 1
ATOM 795 O O . THR A 1 100 ? -19.984 5.862 23.663 1.00 35.62 100 THR A O 1
ATOM 798 N N . PHE A 1 101 ? -19.068 4.742 25.373 1.00 42.56 101 PHE A N 1
ATOM 799 C CA . PHE A 1 101 ? -18.723 3.551 24.592 1.00 42.56 101 PHE A CA 1
ATOM 800 C C . PHE A 1 101 ? -19.571 2.312 24.883 1.00 42.56 101 PHE A C 1
ATOM 802 O O . PHE A 1 101 ? -19.354 1.639 25.877 1.00 42.56 101 PHE A O 1
ATOM 809 N N . VAL A 1 102 ? -20.348 1.912 23.875 1.00 36.44 102 VAL A N 1
ATOM 810 C CA . VAL A 1 102 ? -20.389 0.542 23.326 1.00 36.44 102 VAL A CA 1
ATOM 811 C C . VAL A 1 102 ? -20.365 0.739 21.803 1.00 36.44 102 VAL A C 1
ATOM 813 O O . VAL A 1 102 ? -21.347 1.209 21.241 1.00 36.44 102 VAL A O 1
ATOM 816 N N . PHE A 1 103 ? -19.284 0.520 21.053 1.00 36.22 103 PHE A N 1
ATOM 817 C CA . PHE A 1 103 ? -17.996 -0.115 21.340 1.00 36.22 103 PHE A CA 1
ATOM 818 C C . PHE A 1 103 ? -16.831 0.762 20.832 1.00 36.22 103 PHE A C 1
ATOM 820 O O . PHE A 1 103 ? -16.730 0.993 19.628 1.00 36.22 103 PHE A O 1
ATOM 827 N N . LYS A 1 104 ? -15.840 1.137 21.658 1.00 38.03 104 LYS A N 1
ATOM 828 C CA . LYS A 1 104 ? -14.565 1.653 21.102 1.00 38.03 104 LYS A CA 1
ATOM 829 C C . LYS A 1 104 ? -13.770 0.560 20.364 1.00 38.03 104 LYS A C 1
ATOM 831 O O . LYS A 1 104 ? -13.489 0.755 19.181 1.00 38.03 104 LYS A O 1
ATOM 836 N N . PRO A 1 105 ? -13.513 -0.628 20.950 1.00 37.97 105 PRO A N 1
ATOM 837 C CA . PRO A 1 105 ? -12.774 -1.706 20.286 1.00 37.97 105 PRO A CA 1
ATOM 838 C C . PRO A 1 105 ? -13.640 -2.533 19.315 1.00 37.97 105 PRO A C 1
ATOM 840 O O . PRO A 1 105 ? -13.298 -3.661 18.993 1.00 37.97 105 PRO A O 1
ATOM 843 N N . LEU A 1 106 ? -14.764 -1.984 18.842 1.00 39.31 106 LEU A N 1
ATOM 844 C CA . LEU A 1 106 ? -15.634 -2.584 17.818 1.00 39.31 106 LEU A CA 1
ATOM 845 C C . LEU A 1 106 ? -16.379 -1.520 16.988 1.00 39.31 106 LEU A C 1
ATOM 847 O O . LEU A 1 106 ? -17.195 -1.872 16.157 1.00 39.31 106 LEU A O 1
ATOM 851 N N . PHE A 1 107 ? -16.043 -0.229 17.127 1.00 37.78 107 PHE A N 1
ATOM 852 C CA . PHE A 1 107 ? -16.407 0.833 16.174 1.00 37.78 107 PHE A CA 1
ATOM 853 C C . PHE A 1 107 ? -15.198 1.681 15.769 1.00 37.78 107 PHE A C 1
ATOM 855 O O . PHE A 1 107 ? -15.050 1.952 14.587 1.00 37.78 107 PHE A O 1
ATOM 862 N N . GLN A 1 108 ? -14.253 1.992 16.670 1.00 37.62 108 GLN A N 1
ATOM 863 C CA . GLN A 1 108 ? -12.894 2.340 16.223 1.00 37.62 108 GLN A CA 1
ATOM 864 C C . GLN A 1 108 ? -12.234 1.091 15.655 1.00 37.62 108 GLN A C 1
ATOM 866 O O . GLN A 1 108 ? -11.647 1.169 14.583 1.00 37.62 108 GLN A O 1
ATOM 871 N N . ALA A 1 109 ? -12.406 -0.066 16.312 1.00 35.22 109 ALA A N 1
ATOM 872 C CA . ALA A 1 109 ? -12.059 -1.307 15.645 1.00 35.22 109 ALA A CA 1
ATOM 873 C C . ALA A 1 109 ? -12.953 -1.511 14.424 1.00 35.22 109 ALA A C 1
ATOM 875 O O . ALA A 1 109 ? -12.370 -1.486 13.370 1.00 35.22 109 ALA A O 1
ATOM 876 N N . ALA A 1 110 ? -14.297 -1.588 14.444 1.00 34.91 110 ALA A N 1
ATOM 877 C CA . ALA A 1 110 ? -15.027 -1.831 13.178 1.00 34.91 110 ALA A CA 1
ATOM 878 C C . ALA A 1 110 ? -14.740 -0.805 12.071 1.00 34.91 110 ALA A C 1
ATOM 880 O O . ALA A 1 110 ? -14.721 -1.197 10.919 1.00 34.91 110 ALA A O 1
ATOM 881 N N . PHE A 1 111 ? -14.403 0.453 12.348 1.00 36.53 111 PHE A N 1
ATOM 882 C CA . PHE A 1 111 ? -13.939 1.361 11.299 1.00 36.53 111 PHE A CA 1
ATOM 883 C C . PHE A 1 111 ? -12.503 1.036 10.841 1.00 36.53 111 PHE A C 1
ATOM 885 O O . PHE A 1 111 ? -12.269 0.955 9.640 1.00 36.53 111 PHE A O 1
ATOM 892 N N . LEU A 1 112 ? -11.569 0.732 11.754 1.00 34.03 112 LEU A N 1
ATOM 893 C CA . LEU A 1 112 ? -10.225 0.191 11.468 1.00 34.03 112 LEU A CA 1
ATOM 894 C C . LEU A 1 112 ? -10.196 -1.320 11.155 1.00 34.03 112 LEU A C 1
ATOM 896 O O . LEU A 1 112 ? -9.123 -1.857 10.987 1.00 34.03 112 LEU A O 1
ATOM 900 N N . PHE A 1 113 ? -11.312 -2.039 11.082 1.00 35.31 113 PHE A N 1
ATOM 901 C CA . PHE A 1 113 ? -11.405 -3.507 10.942 1.00 35.31 113 PHE A CA 1
ATOM 902 C C . PHE A 1 113 ? -12.326 -3.836 9.777 1.00 35.31 113 PHE A C 1
ATOM 904 O O . PHE A 1 113 ? -12.076 -4.798 9.079 1.00 35.31 113 PHE A O 1
ATOM 911 N N . ILE A 1 114 ? -13.284 -2.974 9.443 1.00 35.94 114 ILE A N 1
ATOM 912 C CA . ILE A 1 114 ? -13.778 -2.849 8.073 1.00 35.94 114 ILE A CA 1
ATOM 913 C C . ILE A 1 114 ? -12.640 -2.274 7.212 1.00 35.94 114 ILE A C 1
ATOM 915 O O . ILE A 1 114 ? -12.368 -2.858 6.175 1.00 35.94 114 ILE A O 1
ATOM 919 N N . ASN A 1 115 ? -11.869 -1.266 7.667 1.00 36.19 115 ASN A N 1
ATOM 920 C CA . ASN A 1 115 ? -10.715 -0.768 6.894 1.00 36.19 115 ASN A CA 1
ATOM 921 C C . ASN A 1 115 ? -9.374 -1.521 7.069 1.00 36.19 115 ASN A C 1
ATOM 923 O O . ASN A 1 115 ? -8.529 -1.331 6.199 1.00 36.19 115 ASN A O 1
ATOM 927 N N . ARG A 1 116 ? -9.146 -2.372 8.094 1.00 39.59 116 ARG A N 1
ATOM 928 C CA . ARG A 1 116 ? -8.023 -3.355 8.094 1.00 39.59 116 ARG A CA 1
ATOM 929 C C . ARG A 1 116 ? -8.414 -4.728 7.520 1.00 39.59 116 ARG A C 1
ATOM 931 O O . ARG A 1 116 ? -7.524 -5.422 7.057 1.00 39.59 116 ARG A O 1
ATOM 938 N N . ASN A 1 117 ? -9.697 -5.125 7.469 1.00 40.50 117 ASN A N 1
ATOM 939 C CA . ASN A 1 117 ? -10.093 -6.315 6.687 1.00 40.50 117 ASN A CA 1
ATOM 940 C C . ASN A 1 117 ? -10.302 -6.012 5.199 1.00 40.50 117 ASN A C 1
ATOM 942 O O . ASN A 1 117 ? -10.181 -6.925 4.381 1.00 40.50 117 ASN A O 1
ATOM 946 N N . THR A 1 118 ? -10.567 -4.764 4.793 1.00 57.09 118 THR A N 1
ATOM 947 C CA . THR A 1 118 ? -10.369 -4.395 3.387 1.00 57.09 118 THR A CA 1
ATOM 948 C C . THR A 1 118 ? -8.877 -4.250 3.121 1.00 57.09 118 THR A C 1
ATOM 950 O O . THR A 1 118 ? -8.322 -3.156 3.238 1.00 57.09 118 THR A O 1
ATOM 953 N N . LYS A 1 119 ? -8.260 -5.375 2.738 1.00 78.12 119 LYS A N 1
ATOM 954 C CA . LYS A 1 119 ? -6.942 -5.439 2.092 1.00 78.12 119 LYS A CA 1
ATOM 955 C C . LYS A 1 119 ? -6.776 -4.271 1.121 1.00 78.12 119 LYS A C 1
ATOM 957 O O . LYS A 1 119 ? -7.695 -3.982 0.346 1.00 78.12 119 LYS A O 1
ATOM 962 N N . MET A 1 120 ? -5.605 -3.638 1.131 1.00 91.88 120 MET A N 1
ATOM 963 C CA . MET A 1 120 ? -5.301 -2.534 0.221 1.00 91.88 120 MET A CA 1
ATOM 964 C C . MET A 1 120 ? -5.527 -2.983 -1.223 1.00 91.88 120 MET A C 1
ATOM 966 O O . MET A 1 120 ? -4.992 -4.005 -1.661 1.00 91.88 120 MET A O 1
ATOM 970 N N . GLN A 1 121 ? -6.310 -2.217 -1.976 1.00 95.56 121 GLN A N 1
ATOM 971 C CA . GLN A 1 121 ? -6.555 -2.494 -3.383 1.00 95.56 121 GLN A CA 1
ATOM 972 C C . GLN A 1 121 ? -5.284 -2.200 -4.177 1.00 95.56 121 GLN A C 1
ATOM 974 O O . GLN A 1 121 ? -4.764 -1.082 -4.164 1.00 95.56 121 GLN A O 1
ATOM 979 N N . LEU A 1 122 ? -4.770 -3.216 -4.858 1.00 97.88 122 LEU A N 1
ATOM 980 C CA . LEU A 1 122 ? -3.511 -3.133 -5.582 1.00 97.88 122 LEU A CA 1
ATOM 981 C C . LEU A 1 122 ? -3.780 -2.939 -7.073 1.00 97.88 122 LEU A C 1
ATOM 983 O O . LEU A 1 122 ? -4.498 -3.729 -7.687 1.00 97.88 122 LEU A O 1
ATOM 987 N N . TYR A 1 123 ? -3.178 -1.912 -7.663 1.00 97.62 123 TYR A N 1
ATOM 988 C CA . TYR A 1 123 ? -3.295 -1.587 -9.081 1.00 97.62 123 TYR A CA 1
ATOM 989 C C . TYR A 1 123 ? -1.917 -1.568 -9.742 1.00 97.62 123 TYR A C 1
ATOM 991 O O . TYR A 1 123 ? -0.966 -1.023 -9.189 1.00 97.62 123 TYR A O 1
ATOM 999 N N . ALA A 1 124 ? -1.794 -2.122 -10.944 1.00 95.81 124 ALA A N 1
ATOM 1000 C CA . ALA A 1 124 ? -0.588 -1.963 -11.757 1.00 95.81 124 ALA A CA 1
ATOM 1001 C C . ALA A 1 124 ? -0.939 -1.285 -13.075 1.00 95.81 124 ALA A C 1
ATOM 1003 O O . ALA A 1 124 ? -1.775 -1.793 -13.824 1.00 95.81 124 ALA A O 1
ATOM 1004 N N . TYR A 1 125 ? -0.285 -0.163 -13.371 1.00 93.25 125 TYR A N 1
ATOM 1005 C CA . TYR A 1 125 ? -0.301 0.377 -14.724 1.00 93.25 125 TYR A CA 1
ATOM 1006 C C . TYR A 1 125 ? 0.642 -0.449 -15.606 1.00 93.25 125 TYR A C 1
ATOM 1008 O O . TYR A 1 125 ? 1.852 -0.379 -15.416 1.00 93.25 125 TYR A O 1
ATOM 1016 N N . ASP A 1 126 ? 0.098 -1.236 -16.535 1.00 89.25 126 ASP A N 1
ATOM 1017 C CA . ASP A 1 126 ? 0.872 -1.999 -17.520 1.00 89.25 126 ASP A CA 1
ATOM 1018 C C . ASP A 1 126 ? 1.169 -1.102 -18.723 1.00 89.25 126 ASP A C 1
ATOM 1020 O O . ASP A 1 126 ? 0.273 -0.770 -19.503 1.00 89.25 126 ASP A O 1
ATOM 1024 N N . ALA A 1 127 ? 2.438 -0.723 -18.885 1.00 83.31 127 ALA A N 1
ATOM 1025 C CA . ALA A 1 127 ? 2.890 0.064 -20.030 1.00 83.31 127 ALA A CA 1
ATOM 1026 C C . ALA A 1 127 ? 2.950 -0.746 -21.346 1.00 83.31 127 ALA A C 1
ATOM 1028 O O . ALA A 1 127 ? 3.300 -0.188 -22.385 1.00 83.31 127 ALA A O 1
ATOM 1029 N N . GLY A 1 128 ? 2.672 -2.057 -21.318 1.00 79.88 128 GLY A N 1
ATOM 1030 C CA . GLY A 1 128 ? 2.757 -2.959 -22.473 1.00 79.88 128 GLY A CA 1
ATOM 1031 C C . GLY A 1 128 ? 4.183 -3.410 -22.816 1.00 79.88 128 GLY A C 1
ATOM 1032 O O . GLY A 1 128 ? 4.397 -4.035 -23.848 1.00 79.88 128 GLY A O 1
ATOM 1033 N N . GLN A 1 129 ? 5.167 -3.096 -21.966 1.00 73.75 129 GLN A N 1
ATOM 1034 C CA . GLN A 1 129 ? 6.601 -3.181 -22.295 1.00 73.75 129 GLN A CA 1
ATOM 1035 C C . GLN A 1 129 ? 7.349 -4.343 -21.616 1.00 73.75 129 GLN A C 1
ATOM 1037 O O . GLN A 1 129 ? 8.511 -4.590 -21.936 1.00 73.75 129 GLN A O 1
ATOM 1042 N N . CYS A 1 130 ? 6.710 -5.043 -20.675 1.00 73.44 130 CYS A N 1
ATOM 1043 C CA . CYS A 1 130 ? 7.325 -6.102 -19.872 1.00 73.44 130 CYS A CA 1
ATOM 1044 C C . CYS A 1 130 ? 7.013 -7.506 -20.419 1.00 73.44 130 CYS A C 1
ATOM 1046 O O . CYS A 1 130 ? 5.847 -7.812 -20.689 1.00 73.44 130 CYS A O 1
ATOM 1048 N N . ASP A 1 131 ? 8.029 -8.382 -20.468 1.00 78.75 131 ASP A N 1
ATOM 1049 C CA . ASP A 1 131 ? 7.894 -9.826 -20.735 1.00 78.75 131 ASP A CA 1
ATOM 1050 C C . ASP A 1 131 ? 6.839 -10.448 -19.790 1.00 78.75 131 ASP A C 1
ATOM 1052 O O . ASP A 1 131 ? 7.058 -10.477 -18.571 1.00 78.75 131 ASP A O 1
ATOM 1056 N N . PRO A 1 132 ? 5.706 -10.971 -20.305 1.00 77.25 132 PRO A N 1
ATOM 1057 C CA . PRO A 1 132 ? 4.638 -11.536 -19.480 1.00 77.25 132 PRO A CA 1
ATOM 1058 C C . PRO A 1 132 ? 5.058 -12.723 -18.602 1.00 77.25 132 PRO A C 1
ATOM 1060 O O . PRO A 1 132 ? 4.414 -12.973 -17.580 1.00 77.25 132 PRO A O 1
ATOM 1063 N N . LYS A 1 133 ? 6.123 -13.454 -18.968 1.00 77.62 133 LYS A N 1
ATOM 1064 C CA . LYS A 1 133 ? 6.637 -14.594 -18.192 1.00 77.62 133 LYS A CA 1
ATOM 1065 C C . LYS A 1 133 ? 7.460 -14.140 -16.981 1.00 77.62 133 LYS A C 1
ATOM 1067 O O . LYS A 1 133 ? 7.445 -14.822 -15.957 1.00 77.62 133 LYS A O 1
ATOM 1072 N N . LYS A 1 134 ? 8.143 -12.991 -17.080 1.00 82.00 134 LYS A N 1
ATOM 1073 C CA . LYS A 1 134 ? 9.015 -12.430 -16.025 1.00 82.00 134 LYS A CA 1
ATOM 1074 C C . LYS A 1 134 ? 8.335 -11.345 -15.182 1.00 82.00 134 LYS A C 1
ATOM 1076 O O . LYS A 1 134 ? 8.706 -11.154 -14.027 1.00 82.00 134 LYS A O 1
ATOM 1081 N N . CYS A 1 135 ? 7.340 -10.648 -15.732 1.00 87.38 135 CYS A N 1
ATOM 1082 C CA . CYS A 1 135 ? 6.626 -9.571 -15.049 1.00 87.38 135 CYS A CA 1
ATOM 1083 C C . CYS A 1 135 ? 5.908 -10.071 -13.780 1.00 87.38 135 CYS A C 1
ATOM 1085 O O . CYS A 1 135 ? 4.989 -10.899 -13.823 1.00 87.38 135 CYS A O 1
ATOM 1087 N N . THR A 1 136 ? 6.309 -9.527 -12.629 1.00 91.38 136 THR A N 1
ATOM 1088 C CA . THR A 1 136 ? 5.750 -9.905 -11.326 1.00 91.38 136 THR A CA 1
ATOM 1089 C C . THR A 1 136 ? 4.328 -9.367 -11.139 1.00 91.38 136 THR A C 1
ATOM 1091 O O . THR A 1 136 ? 3.482 -10.096 -10.620 1.00 91.38 136 THR A O 1
ATOM 1094 N N . ALA A 1 137 ? 4.010 -8.175 -11.664 1.00 92.75 137 ALA A N 1
ATOM 1095 C CA . ALA A 1 137 ? 2.651 -7.630 -11.669 1.00 92.75 137 ALA A CA 1
ATOM 1096 C C . ALA A 1 137 ? 1.678 -8.507 -12.482 1.00 92.75 137 ALA A C 1
ATOM 1098 O O . ALA A 1 137 ? 0.652 -8.933 -11.956 1.00 92.75 137 ALA A O 1
ATOM 1099 N N . LYS A 1 138 ? 2.027 -8.885 -13.721 1.00 92.50 138 LYS A N 1
ATOM 1100 C CA . LYS A 1 138 ? 1.219 -9.799 -14.560 1.00 92.50 138 LYS A CA 1
ATOM 1101 C C . LYS A 1 138 ? 1.023 -11.166 -13.909 1.00 92.50 138 LYS A C 1
ATOM 1103 O O . LYS A 1 138 ? -0.029 -11.782 -14.069 1.00 92.50 138 LYS A O 1
ATOM 1108 N N . LYS A 1 139 ? 2.001 -11.657 -13.139 1.00 94.25 139 LYS A N 1
ATOM 1109 C CA . LYS A 1 139 ? 1.819 -12.872 -12.335 1.00 94.25 139 LYS A CA 1
ATOM 1110 C C . LYS A 1 139 ? 0.809 -12.670 -11.200 1.00 94.25 139 LYS A C 1
ATOM 1112 O O . LYS A 1 139 ? -0.059 -13.521 -11.049 1.00 94.25 139 LYS A O 1
ATOM 1117 N N . LEU A 1 140 ? 0.869 -11.569 -10.448 1.00 95.81 140 LEU A N 1
ATOM 1118 C CA . LEU A 1 140 ? -0.130 -11.271 -9.411 1.00 95.81 140 LEU A CA 1
ATOM 1119 C C . LEU A 1 140 ? -1.543 -11.069 -9.989 1.00 95.81 140 LEU A C 1
ATOM 1121 O O . LEU A 1 140 ? -2.511 -11.534 -9.391 1.00 95.81 140 LEU A O 1
ATOM 1125 N N . ALA A 1 141 ? -1.661 -10.440 -11.163 1.00 94.44 141 ALA A N 1
ATOM 1126 C CA . ALA A 1 141 ? -2.938 -10.236 -11.849 1.00 94.44 141 ALA A CA 1
ATOM 1127 C C . ALA A 1 141 ? -3.598 -11.573 -12.234 1.00 94.44 141 ALA A C 1
ATOM 1129 O O . ALA A 1 141 ? -4.791 -11.756 -12.012 1.00 94.44 141 ALA A O 1
ATOM 1130 N N . ARG A 1 142 ? -2.812 -12.559 -12.700 1.00 93.38 142 ARG A N 1
ATOM 1131 C CA . ARG A 1 142 ? -3.296 -13.934 -12.951 1.00 93.38 142 ARG A CA 1
ATOM 1132 C C . ARG A 1 142 ? -3.779 -14.667 -11.694 1.00 93.38 142 ARG A C 1
ATOM 1134 O O . ARG A 1 142 ? -4.577 -15.584 -11.817 1.00 93.38 142 ARG A O 1
ATOM 1141 N N . PHE A 1 143 ? -3.313 -14.276 -10.507 1.00 93.12 143 PHE A N 1
ATOM 1142 C CA . PHE A 1 143 ? -3.825 -14.780 -9.225 1.00 93.12 143 PHE A CA 1
ATOM 1143 C C . PHE A 1 143 ? -5.010 -13.961 -8.678 1.00 93.12 143 PHE A C 1
ATOM 1145 O O . PHE A 1 143 ? -5.449 -14.221 -7.562 1.00 93.12 143 PHE A O 1
ATOM 1152 N N . GLY A 1 144 ? -5.507 -12.954 -9.410 1.00 93.50 144 GLY A N 1
ATOM 1153 C CA . GLY A 1 144 ? -6.582 -12.069 -8.946 1.00 93.50 144 GLY A CA 1
ATOM 1154 C C . GLY A 1 144 ? -6.183 -11.141 -7.790 1.00 93.50 144 GLY A C 1
ATOM 1155 O O . GLY A 1 144 ? -7.052 -10.600 -7.116 1.00 93.50 144 GLY A O 1
ATOM 1156 N N . LEU A 1 145 ? -4.880 -10.963 -7.533 1.00 93.12 145 LEU A N 1
ATOM 1157 C CA . LEU A 1 145 ? -4.378 -10.205 -6.376 1.00 93.12 145 LEU A CA 1
ATOM 1158 C C . LEU A 1 145 ? -4.187 -8.709 -6.649 1.00 93.12 145 LEU A C 1
ATOM 1160 O O . LEU A 1 145 ? -4.049 -7.937 -5.702 1.00 93.12 145 LEU A O 1
ATOM 1164 N N . ILE A 1 146 ? -4.151 -8.305 -7.922 1.00 96.50 146 ILE A N 1
ATOM 1165 C CA . ILE A 1 146 ? -4.060 -6.905 -8.354 1.00 96.50 146 ILE A CA 1
ATOM 1166 C C . ILE A 1 146 ? -4.971 -6.661 -9.562 1.00 96.50 146 ILE A C 1
ATOM 1168 O O . ILE A 1 146 ? -5.209 -7.570 -10.358 1.00 96.50 146 ILE A O 1
ATOM 1172 N N . THR A 1 147 ? -5.398 -5.414 -9.753 1.00 95.62 147 THR A N 1
ATOM 1173 C CA . THR A 1 147 ? -6.065 -4.952 -10.978 1.00 95.62 147 THR A CA 1
ATOM 1174 C C . THR A 1 147 ? -5.042 -4.333 -11.931 1.00 95.62 147 THR A C 1
ATOM 1176 O O . THR A 1 147 ? -4.446 -3.297 -11.631 1.00 95.62 147 THR A O 1
ATOM 1179 N N . SER A 1 148 ? -4.841 -4.928 -13.106 1.00 94.94 148 SER A N 1
ATOM 1180 C CA . SER A 1 148 ? -4.029 -4.311 -14.164 1.00 94.94 148 SER A CA 1
ATOM 1181 C C . SER A 1 148 ? -4.838 -3.276 -14.950 1.00 94.94 148 SER A C 1
ATOM 1183 O O . SER A 1 148 ? -5.959 -3.544 -15.381 1.00 94.94 148 SER A O 1
ATOM 1185 N N . VAL A 1 149 ? -4.258 -2.096 -15.174 1.00 94.25 149 VAL A N 1
ATOM 1186 C CA . VAL A 1 149 ? -4.830 -1.025 -16.001 1.00 94.25 149 VAL A CA 1
ATOM 1187 C C . VAL A 1 149 ? -3.842 -0.616 -17.090 1.00 94.25 149 VAL A C 1
ATOM 1189 O O . VAL A 1 149 ? -2.661 -0.446 -16.830 1.00 94.25 149 VAL A O 1
ATOM 1192 N N . ASN A 1 150 ? -4.323 -0.426 -18.315 1.00 90.50 150 ASN A N 1
ATOM 1193 C CA . ASN A 1 150 ? -3.515 -0.047 -19.484 1.00 90.50 150 ASN A CA 1
ATOM 1194 C C . ASN A 1 150 ? -3.793 1.386 -19.978 1.00 90.50 150 ASN A C 1
ATOM 1196 O O . ASN A 1 150 ? -3.317 1.794 -21.030 1.00 90.50 150 ASN A O 1
ATOM 1200 N N . VAL A 1 151 ? -4.594 2.160 -19.237 1.00 89.56 151 VAL A N 1
ATOM 1201 C CA . VAL A 1 151 ? -4.909 3.559 -19.558 1.00 89.56 151 VAL A CA 1
ATOM 1202 C C . VAL A 1 151 ? -4.716 4.398 -18.304 1.00 89.56 151 VAL A C 1
ATOM 1204 O O . VAL A 1 151 ? -5.343 4.121 -17.283 1.00 89.56 151 VAL A O 1
ATOM 1207 N N . LEU A 1 152 ? -3.909 5.459 -18.380 1.00 88.88 152 LEU A N 1
ATOM 1208 C CA . LEU A 1 152 ? -3.553 6.300 -17.225 1.00 88.88 152 LEU A CA 1
ATOM 1209 C C . LEU A 1 152 ? -4.779 6.854 -16.477 1.00 88.88 152 LEU A C 1
ATOM 1211 O O . LEU A 1 152 ? -4.775 6.932 -15.252 1.00 88.88 152 LEU A O 1
ATOM 1215 N N . ARG A 1 153 ? -5.871 7.175 -17.190 1.00 88.50 153 ARG A N 1
ATOM 1216 C CA . ARG A 1 153 ? -7.125 7.653 -16.574 1.00 88.50 153 ARG A CA 1
ATOM 1217 C C . ARG A 1 153 ? -7.851 6.605 -15.718 1.00 88.50 153 ARG A C 1
ATOM 1219 O O . ARG A 1 153 ? -8.692 6.990 -14.917 1.00 88.50 153 ARG A O 1
ATOM 1226 N N . LYS A 1 154 ? -7.538 5.312 -15.884 1.00 92.06 154 LYS A N 1
ATOM 1227 C CA . LYS A 1 154 ? -8.066 4.204 -15.066 1.00 92.06 154 LYS A CA 1
ATOM 1228 C C . LYS A 1 154 ? -7.260 3.974 -13.779 1.00 92.06 154 LYS A C 1
ATOM 1230 O O . LYS A 1 154 ? -7.720 3.221 -12.930 1.00 92.06 154 LYS A O 1
ATOM 1235 N N . ILE A 1 155 ? -6.094 4.611 -13.609 1.00 93.19 155 ILE A N 1
ATOM 1236 C CA . ILE A 1 155 ? -5.405 4.648 -12.310 1.00 93.19 155 ILE A CA 1
ATOM 1237 C C . ILE A 1 155 ? -6.309 5.412 -11.330 1.00 93.19 155 ILE A C 1
ATOM 1239 O O . ILE A 1 155 ? -6.629 6.574 -11.634 1.00 93.19 155 ILE A O 1
ATOM 1243 N N . PRO A 1 156 ? -6.698 4.823 -10.178 1.00 91.75 156 PRO A N 1
ATOM 1244 C CA . PRO A 1 156 ? -7.581 5.478 -9.219 1.00 91.75 156 PRO A CA 1
ATOM 1245 C C . PRO A 1 156 ? -7.065 6.864 -8.824 1.00 91.75 156 PRO A C 1
ATOM 1247 O O . PRO A 1 156 ? -5.859 7.104 -8.745 1.00 91.75 156 PRO A O 1
ATOM 1250 N N . TYR A 1 157 ? -7.979 7.809 -8.601 1.00 90.38 157 TYR A N 1
ATOM 1251 C CA . TYR A 1 157 ? -7.582 9.174 -8.256 1.00 90.38 157 TYR A CA 1
ATOM 1252 C C . TYR A 1 157 ? -6.993 9.243 -6.840 1.00 90.38 157 TYR A C 1
ATOM 1254 O O . TYR A 1 157 ? -5.902 9.780 -6.649 1.00 90.38 157 TYR A O 1
ATOM 1262 N N . ASN A 1 158 ? -7.679 8.633 -5.866 1.00 91.31 158 ASN A N 1
ATOM 1263 C CA . ASN A 1 158 ? -7.194 8.514 -4.495 1.00 91.31 158 ASN A CA 1
ATOM 1264 C C . ASN A 1 158 ? -6.395 7.214 -4.299 1.00 91.31 158 ASN A C 1
ATOM 1266 O O . ASN A 1 158 ? -6.896 6.254 -3.720 1.00 91.31 158 ASN A O 1
ATOM 1270 N N . THR A 1 159 ? -5.161 7.181 -4.801 1.00 95.44 159 THR A N 1
ATOM 1271 C CA . THR A 1 159 ? -4.206 6.072 -4.627 1.00 95.44 159 THR A CA 1
ATOM 1272 C C . THR A 1 159 ? -2.842 6.602 -4.195 1.00 95.44 159 THR A C 1
ATOM 1274 O O . THR A 1 159 ? -2.451 7.705 -4.598 1.00 95.44 159 THR A O 1
ATOM 1277 N N . ILE A 1 160 ? -2.104 5.806 -3.418 1.00 97.00 160 ILE A N 1
ATOM 1278 C CA . ILE A 1 160 ? -0.655 5.968 -3.283 1.00 97.00 160 ILE A CA 1
ATOM 1279 C C . ILE A 1 160 ? -0.042 5.475 -4.591 1.00 97.00 160 ILE A C 1
ATOM 1281 O O . ILE A 1 160 ? -0.079 4.284 -4.890 1.00 97.00 160 ILE A O 1
ATOM 1285 N N . LEU A 1 161 ? 0.502 6.392 -5.385 1.00 96.12 161 LEU A N 1
ATOM 1286 C CA . LEU A 1 161 ? 1.192 6.069 -6.629 1.00 96.12 161 LEU A CA 1
ATOM 1287 C C . LEU A 1 161 ? 2.689 5.919 -6.340 1.00 96.12 161 LEU A C 1
ATOM 1289 O O . LEU A 1 161 ? 3.373 6.912 -6.078 1.00 96.12 161 LEU A O 1
ATOM 1293 N N . LEU A 1 162 ? 3.179 4.682 -6.380 1.00 95.44 162 LEU A N 1
ATOM 1294 C CA . LEU A 1 162 ? 4.582 4.353 -6.154 1.00 95.44 162 LEU A CA 1
ATOM 1295 C C . LEU A 1 162 ? 5.403 4.704 -7.399 1.00 95.44 162 LEU A C 1
ATOM 1297 O O . LEU A 1 162 ? 5.255 4.072 -8.447 1.00 95.44 162 LEU A O 1
ATOM 1301 N N . VAL A 1 163 ? 6.256 5.723 -7.277 1.00 90.38 163 VAL A N 1
ATOM 1302 C CA . VAL A 1 163 ? 7.187 6.174 -8.321 1.00 90.38 163 VAL A CA 1
ATOM 1303 C C . VAL A 1 163 ? 8.535 6.561 -7.697 1.00 90.38 163 VAL A C 1
ATOM 1305 O O . VAL A 1 163 ? 8.545 7.335 -6.740 1.00 90.38 163 VAL A O 1
ATOM 1308 N N . PRO A 1 164 ? 9.679 6.090 -8.234 1.00 86.00 164 PRO A N 1
ATOM 1309 C CA . PRO A 1 164 ? 11.007 6.388 -7.679 1.00 86.00 164 PRO A CA 1
ATOM 1310 C C . PRO A 1 164 ? 11.337 7.886 -7.607 1.00 86.00 164 PRO A C 1
ATOM 1312 O O . PRO A 1 164 ? 12.048 8.320 -6.713 1.00 86.00 164 PRO A O 1
ATOM 1315 N N . ILE A 1 165 ? 10.784 8.679 -8.529 1.00 84.12 165 ILE A N 1
ATOM 1316 C CA . ILE A 1 165 ? 11.039 10.121 -8.689 1.00 84.12 165 ILE A CA 1
ATOM 1317 C C . ILE A 1 165 ? 10.212 11.028 -7.754 1.00 84.12 165 ILE A C 1
ATOM 1319 O O . ILE A 1 165 ? 10.123 12.231 -7.993 1.00 84.12 165 ILE A O 1
ATOM 1323 N N . ALA A 1 166 ? 9.509 10.485 -6.754 1.00 90.06 166 ALA A N 1
ATOM 1324 C CA . ALA A 1 166 ? 8.685 11.310 -5.869 1.00 90.06 166 ALA A CA 1
ATOM 1325 C C . ALA A 1 166 ? 9.522 12.039 -4.806 1.00 90.06 166 ALA A C 1
ATOM 1327 O O . ALA A 1 166 ? 10.362 11.443 -4.144 1.00 90.06 166 ALA A O 1
ATOM 1328 N N . GLU A 1 167 ? 9.174 13.300 -4.546 1.00 89.75 167 GLU A N 1
ATOM 1329 C CA . GLU A 1 167 ? 9.786 14.153 -3.512 1.00 89.75 167 GLU A CA 1
ATOM 1330 C C . GLU A 1 167 ? 9.626 13.625 -2.074 1.00 89.75 167 GLU A C 1
ATOM 1332 O O . GLU A 1 167 ? 10.376 14.012 -1.182 1.00 89.75 167 GLU A O 1
ATOM 1337 N N . LYS A 1 168 ? 8.621 12.775 -1.823 1.00 95.88 168 LYS A N 1
ATOM 1338 C CA . LYS A 1 168 ? 8.332 12.195 -0.503 1.00 95.88 168 LYS A CA 1
ATOM 1339 C C . LYS A 1 168 ? 8.430 10.680 -0.566 1.00 95.88 168 LYS A C 1
ATOM 1341 O O . LYS A 1 168 ? 7.840 10.061 -1.456 1.00 95.88 168 LYS A O 1
ATOM 1346 N N . THR A 1 169 ? 9.114 10.090 0.408 1.00 96.94 169 THR A N 1
ATOM 1347 C CA . THR A 1 169 ? 9.113 8.638 0.602 1.00 96.94 169 THR A CA 1
ATOM 1348 C C . THR A 1 169 ? 7.846 8.197 1.334 1.00 96.94 169 THR A C 1
ATOM 1350 O O . THR A 1 169 ? 7.188 8.995 2.009 1.00 96.94 169 THR A O 1
ATOM 1353 N N . LEU A 1 170 ? 7.465 6.938 1.153 1.00 98.00 170 LEU A N 1
ATOM 1354 C CA . LEU A 1 170 ? 6.331 6.323 1.830 1.00 98.00 170 LEU A CA 1
ATOM 1355 C C . LEU A 1 170 ? 6.576 6.240 3.343 1.00 98.00 170 LEU A C 1
ATOM 1357 O O . LEU A 1 170 ? 7.670 5.891 3.778 1.00 98.00 170 LEU A O 1
ATOM 1361 N N . SER A 1 171 ? 5.541 6.510 4.137 1.00 97.75 171 SER A N 1
ATOM 1362 C CA . SER A 1 171 ? 5.562 6.312 5.595 1.00 97.75 171 SER A CA 1
ATOM 1363 C C . SER A 1 171 ? 4.212 5.784 6.104 1.00 97.75 171 SER A C 1
ATOM 1365 O O . SER A 1 171 ? 3.211 5.938 5.394 1.00 97.75 171 SER A O 1
ATOM 1367 N N . PRO A 1 172 ? 4.136 5.212 7.322 1.00 95.50 172 PRO A N 1
ATOM 1368 C CA . PRO A 1 172 ? 2.885 4.724 7.916 1.00 95.50 172 PRO A CA 1
ATOM 1369 C C . PRO A 1 172 ? 1.735 5.747 7.897 1.00 95.50 172 PRO A C 1
ATOM 1371 O O . PRO A 1 172 ? 0.592 5.385 7.616 1.00 95.50 172 PRO A O 1
ATOM 1374 N N . ALA A 1 173 ? 2.033 7.043 8.067 1.00 92.38 173 ALA A N 1
ATOM 1375 C CA . ALA A 1 173 ? 1.061 8.142 7.978 1.00 92.38 173 ALA A CA 1
ATOM 1376 C C . ALA A 1 173 ? 0.340 8.258 6.616 1.00 92.38 173 ALA A C 1
ATOM 1378 O O . ALA A 1 173 ? -0.670 8.953 6.487 1.00 92.38 173 ALA A O 1
ATOM 1379 N N . ASP A 1 174 ? 0.816 7.580 5.567 1.00 94.75 174 ASP A N 1
ATOM 1380 C CA . ASP A 1 174 ? 0.109 7.535 4.292 1.00 94.75 174 ASP A CA 1
ATOM 1381 C C . ASP A 1 174 ? -1.106 6.585 4.301 1.00 94.75 174 ASP A C 1
ATOM 1383 O O . ASP A 1 174 ? -2.015 6.780 3.483 1.00 94.75 174 ASP A O 1
ATOM 1387 N N . ARG A 1 175 ? -1.185 5.638 5.251 1.00 88.75 175 ARG A N 1
ATOM 1388 C CA . ARG A 1 175 ? -2.228 4.594 5.332 1.00 88.75 175 ARG A CA 1
ATOM 1389 C C . ARG A 1 175 ? -3.640 5.131 5.554 1.00 88.75 175 ARG A C 1
ATOM 1391 O O . ARG A 1 175 ? -4.600 4.537 5.066 1.00 88.75 175 ARG A O 1
ATOM 1398 N N . GLU A 1 176 ? -3.777 6.252 6.257 1.00 82.31 176 GLU A N 1
ATOM 1399 C CA . GLU A 1 176 ? -5.085 6.860 6.549 1.00 82.31 176 GLU A CA 1
ATOM 1400 C C . GLU A 1 176 ? -5.697 7.571 5.332 1.00 82.31 176 GLU A C 1
ATOM 1402 O O . GLU A 1 176 ? -6.902 7.797 5.276 1.00 82.31 176 GLU A O 1
ATOM 1407 N N . SER A 1 177 ? -4.881 7.921 4.332 1.00 78.38 177 SER A N 1
ATOM 1408 C CA . SER A 1 177 ? -5.331 8.747 3.202 1.00 78.38 177 SER A CA 1
ATOM 1409 C C . SER A 1 177 ? -6.038 7.979 2.081 1.00 78.38 177 SER A C 1
ATOM 1411 O O . SER A 1 177 ? -6.756 8.579 1.280 1.00 78.38 177 SER A O 1
ATOM 1413 N N . THR A 1 178 ? -5.818 6.667 1.981 1.00 86.38 178 THR A N 1
ATOM 1414 C CA . THR A 1 178 ? -6.351 5.828 0.901 1.00 86.38 178 THR A CA 1
ATOM 1415 C C . THR A 1 178 ? -6.319 4.349 1.274 1.00 86.38 178 THR A C 1
ATOM 1417 O O . THR A 1 178 ? -5.510 3.912 2.087 1.00 86.38 178 THR A O 1
ATOM 1420 N N . ASN A 1 179 ? -7.184 3.574 0.625 1.00 89.06 179 ASN A N 1
ATOM 1421 C CA . ASN A 1 179 ? -7.219 2.119 0.655 1.00 89.06 179 ASN A CA 1
ATOM 1422 C C . ASN A 1 179 ? -6.602 1.475 -0.607 1.00 89.06 179 ASN A C 1
ATOM 1424 O O . ASN A 1 179 ? -6.852 0.298 -0.858 1.00 89.06 179 ASN A O 1
ATOM 1428 N N . SER A 1 180 ? -5.842 2.215 -1.431 1.00 95.00 180 SER A N 1
ATOM 1429 C CA . SER A 1 180 ? -5.238 1.669 -2.656 1.00 95.00 180 SER A CA 1
ATOM 1430 C C . SER A 1 180 ? -3.783 2.081 -2.898 1.00 95.00 180 SER A C 1
ATOM 1432 O O . SER A 1 180 ? -3.370 3.211 -2.623 1.00 95.00 180 SER A O 1
ATOM 1434 N N . ILE A 1 181 ? -3.022 1.154 -3.483 1.00 97.81 181 ILE A N 1
ATOM 1435 C CA . ILE A 1 181 ? -1.629 1.324 -3.914 1.00 97.81 181 ILE A CA 1
ATOM 1436 C C . ILE A 1 181 ? -1.571 1.058 -5.419 1.00 97.81 181 ILE A C 1
ATOM 1438 O O . ILE A 1 181 ? -2.056 0.026 -5.883 1.00 97.81 181 ILE A O 1
ATOM 1442 N N . THR A 1 182 ? -0.943 1.954 -6.176 1.00 97.44 182 THR A N 1
ATOM 1443 C CA . THR A 1 182 ? -0.656 1.766 -7.599 1.00 97.44 182 THR A CA 1
ATOM 1444 C C . THR A 1 182 ? 0.848 1.692 -7.836 1.00 97.44 182 THR A C 1
ATOM 1446 O O . THR A 1 182 ? 1.564 2.623 -7.474 1.00 97.44 182 THR A O 1
ATOM 1449 N N . VAL A 1 183 ? 1.325 0.638 -8.503 1.00 94.81 183 VAL A N 1
ATOM 1450 C CA . VAL A 1 183 ? 2.673 0.593 -9.104 1.00 94.81 183 VAL A CA 1
ATOM 1451 C C . VAL A 1 183 ? 2.612 0.949 -10.586 1.00 94.81 183 VAL A C 1
ATOM 1453 O O . VAL A 1 183 ? 1.629 0.662 -11.277 1.00 94.81 183 VAL A O 1
ATOM 1456 N N . PHE A 1 184 ? 3.689 1.540 -11.091 1.00 87.75 184 PHE A N 1
ATOM 1457 C CA . PHE A 1 184 ? 3.880 1.775 -12.517 1.00 87.75 184 PHE A CA 1
ATOM 1458 C C . PHE A 1 184 ? 4.751 0.651 -13.106 1.00 87.75 184 PHE A C 1
ATOM 1460 O O . PHE A 1 184 ? 5.974 0.680 -12.977 1.00 87.75 184 PHE A O 1
ATOM 1467 N N . ASP A 1 185 ? 4.128 -0.372 -13.705 1.00 80.50 185 ASP A N 1
ATOM 1468 C CA . ASP A 1 185 ? 4.820 -1.553 -14.243 1.00 80.50 185 ASP A CA 1
ATOM 1469 C C . ASP A 1 185 ? 5.448 -1.226 -15.606 1.00 80.50 185 ASP A C 1
ATOM 1471 O O . ASP A 1 185 ? 4.852 -1.383 -16.676 1.00 80.50 185 ASP A O 1
ATOM 1475 N N . CYS A 1 186 ? 6.681 -0.728 -15.549 1.00 73.81 186 CYS A N 1
ATOM 1476 C CA . CYS A 1 186 ? 7.539 -0.503 -16.704 1.00 73.81 186 CYS A CA 1
ATOM 1477 C C . CYS A 1 186 ? 8.957 -1.011 -16.413 1.00 73.81 186 CYS A C 1
ATOM 1479 O O . CYS A 1 186 ? 9.368 -1.144 -15.259 1.00 73.81 186 CYS A O 1
ATOM 1481 N N . SER A 1 187 ? 9.736 -1.282 -17.460 1.00 69.81 187 SER A N 1
ATOM 1482 C CA . SER A 1 187 ? 11.171 -1.522 -17.297 1.00 69.81 187 SER A CA 1
ATOM 1483 C C . SER A 1 187 ? 11.861 -0.237 -16.836 1.00 69.81 187 SER A C 1
ATOM 1485 O O . SER A 1 187 ? 11.660 0.798 -17.471 1.00 69.81 187 SER A O 1
ATOM 1487 N N . TRP A 1 188 ? 12.728 -0.316 -15.823 1.00 64.75 188 TRP A N 1
ATOM 1488 C CA . TRP A 1 188 ? 13.479 0.823 -15.268 1.00 64.75 188 TRP A CA 1
ATOM 1489 C C . TRP A 1 188 ? 14.100 1.740 -16.340 1.00 64.75 188 TRP A C 1
ATOM 1491 O O . TRP A 1 188 ? 13.908 2.951 -16.290 1.00 64.75 188 TRP A O 1
ATOM 1501 N N . ASN A 1 189 ? 14.703 1.173 -17.391 1.00 66.44 189 ASN A N 1
ATOM 1502 C CA . ASN A 1 189 ? 15.310 1.911 -18.513 1.00 66.44 189 ASN A CA 1
ATOM 1503 C C . ASN A 1 189 ? 14.322 2.761 -19.348 1.00 66.44 189 ASN A C 1
ATOM 1505 O O . ASN A 1 189 ? 14.745 3.463 -20.261 1.00 66.44 189 ASN A O 1
ATOM 1509 N N . LYS A 1 190 ? 13.009 2.665 -19.099 1.00 69.50 190 LYS A N 1
ATOM 1510 C CA . LYS A 1 190 ? 11.945 3.359 -19.845 1.00 69.50 190 LYS A CA 1
ATOM 1511 C C . LYS A 1 190 ? 11.075 4.264 -18.969 1.00 69.50 190 LYS A C 1
ATOM 1513 O O . LYS A 1 190 ? 10.202 4.939 -19.508 1.00 69.50 190 LYS A O 1
ATOM 1518 N N . ILE A 1 191 ? 11.320 4.343 -17.654 1.00 71.31 191 ILE A N 1
ATOM 1519 C CA . ILE A 1 191 ? 10.562 5.251 -16.776 1.00 71.31 191 ILE A CA 1
ATOM 1520 C C . ILE A 1 191 ? 10.801 6.728 -17.133 1.00 71.31 191 ILE A C 1
ATOM 1522 O O . ILE A 1 191 ? 9.874 7.528 -17.034 1.00 71.31 191 ILE A O 1
ATOM 1526 N N . ALA A 1 192 ? 11.991 7.051 -17.660 1.00 74.56 192 ALA A N 1
ATOM 1527 C CA . ALA A 1 192 ? 12.357 8.362 -18.203 1.00 74.56 192 ALA A CA 1
ATOM 1528 C C . ALA A 1 192 ? 11.321 8.895 -19.213 1.00 74.56 192 ALA A C 1
ATOM 1530 O O . ALA A 1 192 ? 10.893 10.043 -19.124 1.00 74.56 192 ALA A O 1
ATOM 1531 N N . ALA A 1 193 ? 10.823 8.036 -20.113 1.00 78.69 193 ALA A N 1
ATOM 1532 C CA . ALA A 1 193 ? 9.815 8.402 -21.114 1.00 78.69 193 ALA A CA 1
ATOM 1533 C C . ALA A 1 193 ? 8.439 8.756 -20.510 1.00 78.69 193 ALA A C 1
ATOM 1535 O O . ALA A 1 193 ? 7.599 9.345 -21.187 1.00 78.69 193 ALA A O 1
ATOM 1536 N N . PHE A 1 194 ? 8.202 8.408 -19.242 1.00 80.44 194 PHE A N 1
ATOM 1537 C CA . PHE A 1 194 ? 6.979 8.718 -18.506 1.00 80.44 194 PHE A CA 1
ATOM 1538 C C . PHE A 1 194 ? 7.184 9.773 -17.411 1.00 80.44 194 PHE A C 1
ATOM 1540 O O . PHE A 1 194 ? 6.198 10.172 -16.789 1.00 80.44 194 PHE A O 1
ATOM 1547 N N . GLU A 1 195 ? 8.410 10.255 -17.163 1.00 82.69 195 GLU A N 1
ATOM 1548 C CA . GLU A 1 195 ? 8.699 11.179 -16.057 1.00 82.69 195 GLU A CA 1
ATOM 1549 C C . GLU A 1 195 ? 7.808 12.414 -16.084 1.00 82.69 195 GLU A C 1
ATOM 1551 O O . GLU A 1 195 ? 7.157 12.727 -15.092 1.00 82.69 195 GLU A O 1
ATOM 1556 N N . ASP A 1 196 ? 7.718 13.074 -17.232 1.00 85.44 196 ASP A N 1
ATOM 1557 C CA . ASP A 1 196 ? 6.912 14.275 -17.422 1.00 85.44 196 ASP A CA 1
ATOM 1558 C C . ASP A 1 196 ? 5.424 14.027 -17.133 1.00 85.44 196 ASP A C 1
ATOM 1560 O O . ASP A 1 196 ? 4.754 14.819 -16.463 1.00 85.44 196 ASP A O 1
ATOM 1564 N N . THR A 1 197 ? 4.909 12.880 -17.581 1.00 87.62 197 THR A N 1
ATOM 1565 C CA . THR A 1 197 ? 3.539 12.436 -17.311 1.00 87.62 197 THR A CA 1
ATOM 1566 C C . THR A 1 197 ? 3.319 12.163 -15.822 1.00 87.62 197 THR A C 1
ATOM 1568 O O . THR A 1 197 ? 2.310 12.592 -15.262 1.00 87.62 197 THR A O 1
ATOM 1571 N N . LEU A 1 198 ? 4.264 11.497 -15.153 1.00 86.38 198 LEU A N 1
ATOM 1572 C CA . LEU A 1 198 ? 4.206 11.183 -13.722 1.00 86.38 198 LEU A CA 1
ATOM 1573 C C . LEU A 1 198 ? 4.360 12.444 -12.852 1.00 86.38 198 LEU A C 1
ATOM 1575 O O . LEU A 1 198 ? 3.636 12.611 -11.865 1.00 86.38 198 LEU A O 1
ATOM 1579 N N . ARG A 1 199 ? 5.225 13.387 -13.241 1.00 85.62 199 ARG A N 1
ATOM 1580 C CA . ARG A 1 199 ? 5.370 14.712 -12.615 1.00 85.62 199 ARG A CA 1
ATOM 1581 C C . ARG A 1 199 ? 4.052 15.493 -12.702 1.00 85.62 199 ARG A C 1
ATOM 1583 O O . ARG A 1 199 ? 3.546 15.922 -11.665 1.00 85.62 199 ARG A O 1
ATOM 1590 N N . LYS A 1 200 ? 3.427 15.558 -13.884 1.00 88.62 200 LYS A N 1
ATOM 1591 C CA . LYS A 1 200 ? 2.140 16.251 -14.125 1.00 88.62 200 LYS A CA 1
ATOM 1592 C C . LYS A 1 200 ? 0.920 15.534 -13.509 1.00 88.62 200 LYS A C 1
ATOM 1594 O O . LYS A 1 200 ? -0.109 16.166 -13.266 1.00 88.62 200 LYS A O 1
ATOM 1599 N N . MET A 1 201 ? 1.003 14.231 -13.220 1.00 88.94 201 MET A N 1
ATOM 1600 C CA . MET A 1 201 ? -0.122 13.458 -12.679 1.00 88.94 201 MET A CA 1
ATOM 1601 C C . MET A 1 201 ? -0.486 13.858 -11.236 1.00 88.94 201 MET A C 1
ATOM 1603 O O . MET A 1 201 ? 0.280 13.651 -10.291 1.00 88.94 201 MET A O 1
ATOM 1607 N N . LYS A 1 202 ? -1.720 14.350 -11.053 1.00 90.81 202 LYS A N 1
ATOM 1608 C CA . LYS A 1 202 ? -2.326 14.677 -9.748 1.00 90.81 202 LYS A CA 1
ATOM 1609 C C . LYS A 1 202 ? -2.772 13.410 -8.999 1.00 90.81 202 LYS A C 1
ATOM 1611 O O . LYS A 1 202 ? -3.955 13.086 -9.008 1.00 90.81 202 LYS A O 1
ATOM 1616 N N . ARG A 1 203 ? -1.816 12.669 -8.425 1.00 92.25 203 ARG A N 1
ATOM 1617 C CA . ARG A 1 203 ? -1.976 11.489 -7.538 1.00 92.25 203 ARG A CA 1
ATOM 1618 C C . ARG A 1 203 ? -1.084 11.667 -6.303 1.00 92.25 203 ARG A C 1
ATOM 1620 O O . ARG A 1 203 ? -0.119 12.433 -6.355 1.00 92.25 203 ARG A O 1
ATOM 1627 N N . LYS A 1 204 ? -1.354 10.940 -5.211 1.00 94.62 204 LYS A N 1
ATOM 1628 C CA . LYS A 1 204 ? -0.493 10.948 -4.017 1.00 94.62 204 LYS A CA 1
ATOM 1629 C C . LYS A 1 204 ? 0.776 10.129 -4.288 1.00 94.62 204 LYS A C 1
ATOM 1631 O O . LYS A 1 204 ? 0.822 8.929 -4.044 1.00 94.62 204 LYS A O 1
ATOM 1636 N N . LYS A 1 205 ? 1.793 10.781 -4.848 1.00 95.25 205 LYS A N 1
ATOM 1637 C CA . LYS A 1 205 ? 3.054 10.144 -5.254 1.00 95.25 205 LYS A CA 1
ATOM 1638 C C . LYS A 1 205 ? 3.960 9.850 -4.059 1.00 95.25 205 LYS A C 1
ATOM 1640 O O . LYS A 1 205 ? 4.088 10.698 -3.169 1.00 95.25 205 LYS A O 1
ATOM 1645 N N . ARG A 1 206 ? 4.581 8.668 -4.056 1.00 97.06 206 ARG A N 1
ATOM 1646 C CA . ARG A 1 206 ? 5.561 8.231 -3.052 1.00 97.06 206 ARG A CA 1
ATOM 1647 C C . ARG A 1 206 ? 6.693 7.432 -3.681 1.00 97.06 206 ARG A C 1
ATOM 1649 O O . ARG A 1 206 ? 6.440 6.566 -4.512 1.00 97.06 206 ARG A O 1
ATOM 1656 N N . ALA A 1 207 ? 7.914 7.705 -3.242 1.00 95.81 207 ALA A N 1
ATOM 1657 C CA . ALA A 1 207 ? 9.052 6.827 -3.451 1.00 95.81 207 ALA A CA 1
ATOM 1658 C C . ALA A 1 207 ? 9.024 5.735 -2.375 1.00 95.81 207 ALA A C 1
ATOM 1660 O O . ALA A 1 207 ? 8.380 5.898 -1.336 1.00 95.81 207 ALA A O 1
ATOM 1661 N N . LEU A 1 208 ? 9.714 4.626 -2.617 1.00 96.88 208 LEU A N 1
ATOM 1662 C CA . LEU A 1 208 ? 10.043 3.685 -1.551 1.00 96.88 208 LEU A CA 1
ATOM 1663 C C . LEU A 1 208 ? 11.413 4.056 -0.968 1.00 96.88 208 LEU A C 1
ATOM 1665 O O . LEU A 1 208 ? 12.265 4.540 -1.718 1.00 96.88 208 LEU A O 1
ATOM 1669 N N . PRO A 1 209 ? 11.629 3.852 0.341 1.00 96.38 209 PRO A N 1
ATOM 1670 C CA . PRO A 1 209 ? 12.936 4.059 0.953 1.00 96.38 209 PRO A CA 1
ATOM 1671 C C . PRO A 1 209 ? 13.955 3.014 0.479 1.00 96.38 209 PRO A C 1
ATOM 1673 O O . PRO A 1 209 ? 13.608 2.066 -0.231 1.00 96.38 209 PRO A O 1
ATOM 1676 N N . PHE A 1 210 ? 15.215 3.189 0.887 1.00 95.00 210 PHE A N 1
ATOM 1677 C CA . PHE A 1 210 ? 16.286 2.223 0.635 1.00 95.00 210 PHE A CA 1
ATOM 1678 C C . PHE A 1 210 ? 15.872 0.798 1.033 1.00 95.00 210 PHE A C 1
ATOM 1680 O O . PHE A 1 210 ? 15.616 0.508 2.198 1.00 95.00 210 PHE A O 1
ATOM 1687 N N . LEU A 1 211 ? 15.834 -0.092 0.043 1.00 95.81 211 LEU A N 1
ATOM 1688 C CA . LEU A 1 211 ? 15.563 -1.520 0.180 1.00 95.81 211 LEU A CA 1
ATOM 1689 C C . LEU A 1 211 ? 16.356 -2.271 -0.895 1.00 95.81 211 LEU A C 1
ATOM 1691 O O . LEU A 1 211 ? 16.648 -1.724 -1.965 1.00 95.81 211 LEU A O 1
ATOM 1695 N N . ILE A 1 212 ? 16.686 -3.526 -0.614 1.00 94.31 212 ILE A N 1
ATOM 1696 C CA . ILE A 1 212 ? 17.482 -4.408 -1.464 1.00 94.31 212 ILE A CA 1
ATOM 1697 C C . ILE A 1 212 ? 16.557 -5.425 -2.139 1.00 94.31 212 ILE A C 1
ATOM 1699 O O . ILE A 1 212 ? 15.735 -6.070 -1.485 1.00 94.31 212 ILE A O 1
ATOM 1703 N N . ALA A 1 213 ? 16.685 -5.580 -3.454 1.00 94.88 213 ALA A N 1
ATOM 1704 C CA . ALA A 1 213 ? 15.921 -6.568 -4.206 1.00 94.88 213 ALA A CA 1
ATOM 1705 C C . ALA A 1 213 ? 16.372 -8.011 -3.899 1.00 94.88 213 ALA A C 1
ATOM 1707 O O . ALA A 1 213 ? 17.567 -8.303 -3.840 1.00 94.88 213 ALA A O 1
ATOM 1708 N N . ALA A 1 214 ? 15.405 -8.922 -3.789 1.00 96.19 214 ALA A N 1
ATOM 1709 C CA . ALA A 1 214 ? 15.597 -10.372 -3.689 1.00 96.19 214 ALA A CA 1
ATOM 1710 C C . ALA A 1 214 ? 15.111 -11.122 -4.950 1.00 96.19 214 ALA A C 1
ATOM 1712 O O . ALA A 1 214 ? 15.311 -12.331 -5.084 1.00 96.19 214 ALA A O 1
ATOM 1713 N N . ASN A 1 215 ? 14.479 -10.430 -5.905 1.00 93.31 215 ASN A N 1
ATOM 1714 C CA . ASN A 1 215 ? 14.084 -11.032 -7.175 1.00 93.31 215 ASN A CA 1
ATOM 1715 C C . ASN A 1 215 ? 15.315 -11.517 -7.987 1.00 93.31 215 ASN A C 1
ATOM 1717 O O . ASN A 1 215 ? 16.314 -10.803 -8.056 1.00 93.31 215 ASN A O 1
ATOM 1721 N N . PRO A 1 216 ? 15.250 -12.665 -8.695 1.00 92.75 216 PRO A N 1
ATOM 1722 C CA . PRO A 1 216 ? 16.405 -13.238 -9.403 1.00 92.75 216 PRO A CA 1
ATOM 1723 C C . PRO A 1 216 ? 17.037 -12.379 -10.511 1.00 92.75 216 PRO A C 1
ATOM 1725 O O . PRO A 1 216 ? 18.112 -12.718 -10.990 1.00 92.75 216 PRO A O 1
ATOM 1728 N N . VAL A 1 217 ? 16.383 -11.304 -10.965 1.00 89.62 217 VAL A N 1
ATOM 1729 C CA . VAL A 1 217 ? 16.907 -10.418 -12.024 1.00 89.62 217 VAL A CA 1
ATOM 1730 C C . VAL A 1 217 ? 17.794 -9.314 -11.435 1.00 89.62 217 VAL A C 1
ATOM 1732 O O . VAL A 1 217 ? 18.740 -8.854 -12.076 1.00 89.62 217 VAL A O 1
ATOM 1735 N N . ASN A 1 218 ? 17.490 -8.876 -10.210 1.00 90.44 218 ASN A N 1
ATOM 1736 C CA . ASN A 1 218 ? 18.134 -7.740 -9.551 1.00 90.44 218 ASN A CA 1
ATOM 1737 C C . ASN A 1 218 ? 18.603 -8.046 -8.122 1.00 90.44 218 ASN A C 1
ATOM 1739 O O . ASN A 1 218 ? 18.832 -7.111 -7.364 1.00 90.44 218 ASN A O 1
ATOM 1743 N N . TYR A 1 219 ? 18.763 -9.322 -7.767 1.00 93.88 219 TYR A N 1
ATOM 1744 C CA . TYR A 1 219 ? 19.181 -9.758 -6.434 1.00 93.88 219 TYR A CA 1
ATOM 1745 C C . TYR A 1 219 ? 20.389 -8.960 -5.914 1.00 93.88 219 TYR A C 1
ATOM 1747 O O . TYR A 1 219 ? 21.374 -8.773 -6.630 1.00 93.88 219 TYR A O 1
ATOM 1755 N N . GLY A 1 220 ? 20.295 -8.466 -4.679 1.00 91.31 220 GLY A N 1
ATOM 1756 C CA . GLY A 1 220 ? 21.337 -7.670 -4.026 1.00 91.31 220 GLY A CA 1
ATOM 1757 C C . GLY A 1 220 ? 21.427 -6.206 -4.477 1.00 91.31 220 GLY A C 1
ATOM 1758 O O . GLY A 1 220 ? 22.167 -5.437 -3.865 1.00 91.31 220 GLY A O 1
ATOM 1759 N N . LYS A 1 221 ? 20.685 -5.771 -5.507 1.00 89.00 221 LYS A N 1
ATOM 1760 C CA . LYS A 1 221 ? 20.726 -4.375 -5.973 1.00 89.00 221 LYS A CA 1
ATOM 1761 C C . LYS A 1 221 ? 19.828 -3.483 -5.099 1.00 89.00 221 LYS A C 1
ATOM 1763 O O . LYS A 1 221 ? 18.648 -3.807 -4.928 1.00 89.00 221 LYS A O 1
ATOM 1768 N N . PRO A 1 222 ? 20.332 -2.346 -4.586 1.00 90.56 222 PRO A N 1
ATOM 1769 C CA . PRO A 1 222 ? 19.516 -1.383 -3.854 1.00 90.56 222 PRO A CA 1
ATOM 1770 C C . PRO A 1 222 ? 18.581 -0.625 -4.805 1.00 90.56 222 PRO A C 1
ATOM 1772 O O . PRO A 1 222 ? 18.930 -0.385 -5.960 1.00 90.56 222 PRO A O 1
ATOM 1775 N N . PHE A 1 223 ? 17.401 -0.235 -4.321 1.00 89.19 223 PHE A N 1
ATOM 1776 C CA . PHE A 1 223 ? 16.347 0.518 -5.030 1.00 89.19 223 PHE A CA 1
ATOM 1777 C C . PHE A 1 223 ? 15.712 -0.152 -6.269 1.00 89.19 223 PHE A C 1
ATOM 1779 O O . PHE A 1 223 ? 14.569 0.172 -6.594 1.00 89.19 223 PHE A O 1
ATOM 1786 N N . ILE A 1 224 ? 16.374 -1.103 -6.943 1.00 89.50 224 ILE A N 1
ATOM 1787 C CA . ILE A 1 224 ? 15.889 -1.759 -8.179 1.00 89.50 224 ILE A CA 1
ATOM 1788 C C . ILE A 1 224 ? 14.899 -2.899 -7.867 1.00 89.50 224 ILE A C 1
ATOM 1790 O O . ILE A 1 224 ? 15.070 -4.058 -8.261 1.00 89.50 224 ILE A O 1
ATOM 1794 N N . LEU A 1 225 ? 13.840 -2.555 -7.135 1.00 92.31 225 LEU A N 1
ATOM 1795 C CA . LEU A 1 225 ? 12.753 -3.466 -6.790 1.00 92.31 225 LEU A CA 1
ATOM 1796 C C . LEU A 1 225 ? 11.914 -3.829 -8.026 1.00 92.31 225 LEU A C 1
ATOM 1798 O O . LEU A 1 225 ? 11.699 -3.017 -8.931 1.00 92.31 225 LEU A O 1
ATOM 1802 N N . GLY A 1 226 ? 11.405 -5.058 -8.052 1.00 92.44 226 GLY A N 1
ATOM 1803 C CA . GLY A 1 226 ? 10.328 -5.477 -8.942 1.00 92.44 226 GLY A CA 1
ATOM 1804 C C . GLY A 1 226 ? 8.950 -5.117 -8.380 1.00 92.44 226 GLY A C 1
ATOM 1805 O O . GLY A 1 226 ? 8.780 -4.904 -7.184 1.00 92.44 226 GLY A O 1
ATOM 1806 N N . SER A 1 227 ? 7.926 -5.111 -9.231 1.00 94.38 227 SER A N 1
ATOM 1807 C CA . SER A 1 227 ? 6.579 -4.631 -8.881 1.00 94.38 227 SER A CA 1
ATOM 1808 C C . SER A 1 227 ? 5.937 -5.339 -7.674 1.00 94.38 227 SER A C 1
ATOM 1810 O O . SER A 1 227 ? 5.294 -4.678 -6.863 1.00 94.38 227 SER A O 1
ATOM 1812 N N . VAL A 1 228 ? 6.146 -6.653 -7.488 1.00 97.00 228 VAL A N 1
ATOM 1813 C CA . VAL A 1 228 ? 5.708 -7.366 -6.264 1.00 97.00 228 VAL A CA 1
ATOM 1814 C C . VAL A 1 228 ? 6.463 -6.922 -5.007 1.00 97.00 228 VAL A C 1
ATOM 1816 O O . VAL A 1 228 ? 5.839 -6.780 -3.964 1.00 97.00 228 VAL A O 1
ATOM 1819 N N . GLU A 1 229 ? 7.769 -6.670 -5.091 1.00 97.81 229 GLU A N 1
ATOM 1820 C CA . GLU A 1 229 ? 8.579 -6.200 -3.956 1.00 97.81 229 GLU A CA 1
ATOM 1821 C C . GLU A 1 229 ? 8.201 -4.763 -3.593 1.00 97.81 229 GLU A C 1
ATOM 1823 O O . GLU A 1 229 ? 8.070 -4.441 -2.417 1.00 97.81 229 GLU A O 1
ATOM 1828 N N . ALA A 1 230 ? 7.924 -3.922 -4.594 1.00 97.50 230 ALA A N 1
ATOM 1829 C CA . ALA A 1 230 ? 7.431 -2.566 -4.387 1.00 97.50 230 ALA A CA 1
ATOM 1830 C C . ALA A 1 230 ? 6.061 -2.550 -3.683 1.00 97.50 230 ALA A C 1
ATOM 1832 O O . ALA A 1 230 ? 5.869 -1.805 -2.721 1.00 97.50 230 ALA A O 1
ATOM 1833 N N . PHE A 1 231 ? 5.125 -3.412 -4.103 1.00 98.31 231 PHE A N 1
ATOM 1834 C CA . PHE A 1 231 ? 3.877 -3.618 -3.363 1.00 98.31 231 PHE A CA 1
ATOM 1835 C C . PHE A 1 231 ? 4.130 -4.153 -1.950 1.00 98.31 231 PHE A C 1
ATOM 1837 O O . PHE A 1 231 ? 3.524 -3.658 -1.007 1.00 98.31 231 PHE A O 1
ATOM 1844 N N . ALA A 1 232 ? 5.002 -5.149 -1.786 1.00 98.44 232 ALA A N 1
ATOM 1845 C CA . ALA A 1 232 ? 5.230 -5.809 -0.504 1.00 98.44 232 ALA A CA 1
ATOM 1846 C C . ALA A 1 232 ? 5.876 -4.875 0.525 1.00 98.44 232 ALA A C 1
ATOM 1848 O O . ALA A 1 232 ? 5.428 -4.830 1.671 1.00 98.44 232 ALA A O 1
ATOM 1849 N N . ALA A 1 233 ? 6.866 -4.085 0.103 1.00 98.56 233 ALA A N 1
ATOM 1850 C CA . ALA A 1 233 ? 7.460 -3.014 0.890 1.00 98.56 233 ALA A CA 1
ATOM 1851 C C . ALA A 1 233 ? 6.407 -1.988 1.312 1.00 98.56 233 ALA A C 1
ATOM 1853 O O . ALA A 1 233 ? 6.308 -1.655 2.490 1.00 98.56 233 ALA A O 1
ATOM 1854 N N . ALA A 1 234 ? 5.582 -1.526 0.365 1.00 98.38 234 ALA A N 1
ATOM 1855 C CA . ALA A 1 234 ? 4.552 -0.544 0.662 1.00 98.38 234 ALA A CA 1
ATOM 1856 C C . ALA A 1 234 ? 3.504 -1.077 1.641 1.00 98.38 234 ALA A C 1
ATOM 1858 O O . ALA A 1 234 ? 3.183 -0.406 2.614 1.00 98.38 234 ALA A O 1
ATOM 1859 N N . LEU A 1 235 ? 3.015 -2.298 1.425 1.00 97.94 235 LEU A N 1
ATOM 1860 C CA . LEU A 1 235 ? 2.104 -2.979 2.341 1.00 97.94 235 LEU A CA 1
ATOM 1861 C C . LEU A 1 235 ? 2.714 -3.110 3.739 1.00 97.94 235 LEU A C 1
ATOM 1863 O O . LEU A 1 235 ? 2.052 -2.770 4.711 1.00 97.94 235 LEU A O 1
ATOM 1867 N N . PHE A 1 236 ? 3.976 -3.532 3.845 1.00 97.50 236 PHE A N 1
ATOM 1868 C CA . PHE A 1 236 ? 4.646 -3.692 5.135 1.00 97.50 236 PHE A CA 1
ATOM 1869 C C . PHE A 1 236 ? 4.774 -2.353 5.878 1.00 97.50 236 PHE A C 1
ATOM 1871 O O . PHE A 1 236 ? 4.327 -2.242 7.014 1.00 97.50 236 PHE A O 1
ATOM 1878 N N . ILE A 1 237 ? 5.292 -1.311 5.217 1.00 97.94 237 ILE A N 1
ATOM 1879 C CA . ILE A 1 237 ? 5.427 0.043 5.790 1.00 97.94 237 ILE A CA 1
ATOM 1880 C C . ILE A 1 237 ? 4.061 0.612 6.212 1.00 97.94 237 ILE A C 1
ATOM 1882 O O . ILE A 1 237 ? 3.973 1.366 7.172 1.00 97.94 237 ILE A O 1
ATOM 1886 N N . LEU A 1 238 ? 2.980 0.242 5.525 1.00 95.88 238 LEU A N 1
ATOM 1887 C CA . LEU A 1 238 ? 1.619 0.688 5.832 1.00 95.88 238 LEU A CA 1
ATOM 1888 C C . LEU A 1 238 ? 0.879 -0.208 6.854 1.00 95.88 238 LEU A C 1
ATOM 1890 O O . LEU A 1 238 ? -0.301 0.032 7.113 1.00 95.88 238 LEU A O 1
ATOM 1894 N N . GLY A 1 239 ? 1.544 -1.215 7.437 1.00 92.75 239 GLY A N 1
ATOM 1895 C CA . GLY A 1 239 ? 0.997 -2.116 8.465 1.00 92.75 239 GLY A CA 1
ATOM 1896 C C . GLY A 1 239 ? 0.238 -3.348 7.944 1.00 92.75 239 GLY A C 1
ATOM 1897 O O . GLY A 1 239 ? -0.288 -4.133 8.730 1.00 92.75 239 GLY A O 1
ATOM 1898 N N . GLU A 1 240 ? 0.195 -3.563 6.631 1.00 92.69 240 GLU A N 1
ATOM 1899 C CA . GLU A 1 240 ? -0.535 -4.643 5.947 1.00 92.69 240 GLU A CA 1
ATOM 1900 C C . GLU A 1 240 ? 0.330 -5.914 5.806 1.00 92.69 240 GLU A C 1
ATOM 1902 O O . GLU A 1 240 ? 0.519 -6.464 4.712 1.00 92.69 240 GLU A O 1
ATOM 1907 N N . HIS A 1 241 ? 0.917 -6.367 6.918 1.00 87.94 241 HIS A N 1
ATOM 1908 C CA . HIS A 1 241 ? 1.970 -7.392 6.925 1.00 87.94 241 HIS A CA 1
ATOM 1909 C C . HIS A 1 241 ? 1.508 -8.728 6.314 1.00 87.94 241 HIS A C 1
ATOM 1911 O O . HIS A 1 241 ? 2.221 -9.310 5.496 1.00 87.94 241 HIS A O 1
ATOM 1917 N N . GLU A 1 242 ? 0.293 -9.188 6.633 1.00 88.38 242 GLU A N 1
ATOM 1918 C CA . GLU A 1 242 ? -0.271 -10.421 6.061 1.00 88.38 242 GLU A CA 1
ATOM 1919 C C . GLU A 1 242 ? -0.464 -10.323 4.543 1.00 88.38 242 GLU A C 1
ATOM 1921 O O . GLU A 1 242 ? -0.190 -11.276 3.812 1.00 88.38 242 GLU A O 1
ATOM 1926 N N . GLN A 1 243 ? -0.910 -9.167 4.034 1.00 94.88 243 GLN A N 1
ATOM 1927 C CA . GLN A 1 243 ? -1.076 -8.973 2.594 1.00 94.88 243 GLN A CA 1
ATOM 1928 C C . GLN A 1 243 ? 0.286 -8.944 1.888 1.00 94.88 243 GLN A C 1
ATOM 1930 O O . GLN A 1 243 ? 0.415 -9.536 0.814 1.00 94.88 243 GLN A O 1
ATOM 1935 N N . SER A 1 244 ? 1.297 -8.321 2.506 1.00 96.56 244 SER A N 1
ATOM 1936 C CA . SER A 1 244 ? 2.687 -8.324 2.029 1.00 96.56 244 SER A CA 1
ATOM 1937 C C . SER A 1 244 ? 3.229 -9.755 1.896 1.00 96.56 244 SER A C 1
ATOM 1939 O O . SER A 1 244 ? 3.637 -10.174 0.808 1.00 96.56 244 SER A O 1
ATOM 1941 N N . GLN A 1 245 ? 3.112 -10.556 2.960 1.00 93.62 245 GLN A N 1
ATOM 1942 C CA . GLN A 1 245 ? 3.485 -11.974 2.951 1.00 93.62 245 GLN A CA 1
ATOM 1943 C C . GLN A 1 245 ? 2.688 -12.774 1.905 1.00 93.62 245 GLN A C 1
ATOM 1945 O O . GLN A 1 245 ? 3.263 -13.578 1.171 1.00 93.62 245 GLN A O 1
ATOM 1950 N N . HIS A 1 246 ? 1.380 -12.528 1.769 1.00 94.75 246 HIS A N 1
ATOM 1951 C CA . HIS A 1 246 ? 0.520 -13.263 0.837 1.00 94.75 246 HIS A CA 1
ATOM 1952 C C . HIS A 1 246 ? 0.892 -13.047 -0.639 1.00 94.75 246 HIS A C 1
ATOM 1954 O O . HIS A 1 246 ? 0.856 -14.003 -1.424 1.00 94.75 246 HIS A O 1
ATOM 1960 N N . ILE A 1 247 ? 1.234 -11.815 -1.042 1.00 97.25 247 ILE A N 1
ATOM 1961 C CA . ILE A 1 247 ? 1.643 -11.541 -2.430 1.00 97.25 247 ILE A CA 1
ATOM 1962 C C . ILE A 1 247 ? 3.046 -12.089 -2.723 1.00 97.25 247 ILE A C 1
ATOM 1964 O O . ILE A 1 247 ? 3.264 -12.647 -3.802 1.00 97.25 247 ILE A O 1
ATOM 1968 N N . LEU A 1 248 ? 3.967 -12.016 -1.753 1.00 96.94 248 LEU A N 1
ATOM 1969 C CA . LEU A 1 248 ? 5.309 -12.592 -1.865 1.00 96.94 248 LEU A CA 1
ATOM 1970 C C . LEU A 1 248 ? 5.269 -14.122 -1.918 1.00 96.94 248 LEU A C 1
ATOM 1972 O O . LEU A 1 248 ? 5.968 -14.714 -2.736 1.00 96.94 248 LEU A O 1
ATOM 1976 N N . GLY A 1 249 ? 4.383 -14.767 -1.153 1.00 95.75 249 GLY A N 1
ATOM 1977 C CA . GLY A 1 249 ? 4.195 -16.223 -1.134 1.00 95.75 249 GLY A CA 1
ATOM 1978 C C . GLY A 1 249 ? 3.784 -16.844 -2.477 1.00 95.75 249 GLY A C 1
ATOM 1979 O O . GLY A 1 249 ? 3.806 -18.062 -2.629 1.00 95.75 249 GLY A O 1
ATOM 1980 N N . LYS A 1 250 ? 3.454 -16.038 -3.499 1.00 95.75 250 LYS A N 1
ATOM 1981 C CA . LYS A 1 250 ? 3.280 -16.523 -4.882 1.00 95.75 250 LYS A CA 1
ATOM 1982 C C . LYS A 1 250 ? 4.613 -16.721 -5.620 1.00 95.75 250 LYS A C 1
ATOM 1984 O O . LYS A 1 250 ? 4.615 -17.177 -6.768 1.00 95.75 250 LYS A O 1
ATOM 1989 N N . PHE A 1 251 ? 5.750 -16.387 -5.011 1.00 95.19 251 PHE A N 1
ATOM 1990 C CA . PHE A 1 251 ? 7.095 -16.442 -5.583 1.00 95.19 251 PHE A CA 1
ATOM 1991 C C . PHE A 1 251 ? 8.005 -17.275 -4.673 1.00 95.19 251 PHE A C 1
ATOM 1993 O O . PHE A 1 251 ? 8.063 -17.030 -3.477 1.00 95.19 251 PHE A O 1
ATOM 2000 N N . LYS A 1 252 ? 8.752 -18.239 -5.237 1.00 94.75 252 LYS A N 1
ATOM 2001 C CA . LYS A 1 252 ? 9.641 -19.129 -4.455 1.00 94.75 252 LYS A CA 1
ATOM 2002 C C . LYS A 1 252 ? 10.705 -18.368 -3.647 1.00 94.75 252 LYS A C 1
ATOM 2004 O O . LYS A 1 252 ? 11.099 -18.822 -2.587 1.00 94.75 252 LYS A O 1
ATOM 2009 N N . TRP A 1 253 ? 11.142 -17.219 -4.160 1.00 94.06 253 TRP A N 1
ATOM 2010 C CA . TRP A 1 253 ? 12.096 -16.301 -3.532 1.00 94.06 253 TRP A CA 1
ATOM 2011 C C . TRP A 1 253 ? 11.419 -15.204 -2.691 1.00 94.06 253 TRP A C 1
ATOM 2013 O O . TRP A 1 253 ? 12.100 -14.352 -2.142 1.00 94.06 253 TRP A O 1
ATOM 2023 N N . GLY A 1 254 ? 10.085 -15.162 -2.607 1.00 92.69 254 GLY A N 1
ATOM 2024 C CA . GLY A 1 254 ? 9.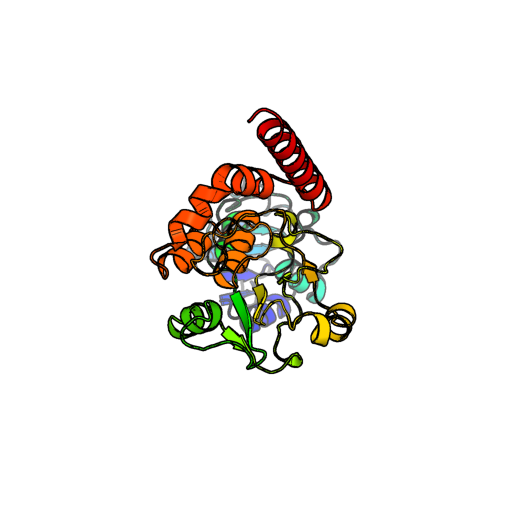373 -14.013 -2.041 1.00 92.69 254 GLY A CA 1
ATOM 2025 C C . GLY A 1 254 ? 9.667 -13.770 -0.559 1.00 92.69 254 GLY A C 1
ATOM 2026 O O . GLY A 1 254 ? 9.794 -12.623 -0.148 1.00 92.69 254 GLY A O 1
ATOM 2027 N N . THR A 1 255 ? 9.833 -14.829 0.236 1.00 90.00 255 THR A N 1
ATOM 2028 C CA . THR A 1 255 ? 10.199 -14.728 1.660 1.00 90.00 255 THR A CA 1
ATOM 2029 C C . THR A 1 255 ? 11.583 -14.114 1.874 1.00 90.00 255 THR A C 1
ATOM 2031 O O . THR A 1 255 ? 11.781 -13.392 2.850 1.00 90.00 255 THR A O 1
ATOM 2034 N N . GLU A 1 256 ? 12.511 -14.320 0.935 1.00 95.62 256 GLU A N 1
ATOM 2035 C CA . GLU A 1 256 ? 13.858 -13.745 0.982 1.00 95.62 256 GLU A CA 1
ATOM 2036 C C . GLU A 1 256 ? 13.826 -12.214 0.932 1.00 95.62 256 GLU A C 1
ATOM 2038 O O . GLU A 1 256 ? 14.650 -11.572 1.572 1.00 95.62 256 GLU A O 1
ATOM 2043 N N . PHE A 1 257 ? 12.835 -11.607 0.266 1.00 97.62 257 PHE A N 1
ATOM 2044 C CA . PHE A 1 257 ? 12.686 -10.149 0.255 1.00 97.62 257 PHE A CA 1
ATOM 2045 C C . PHE A 1 257 ? 12.438 -9.571 1.655 1.00 97.62 257 PHE A C 1
ATOM 2047 O O . PHE A 1 257 ? 13.021 -8.544 2.000 1.00 97.62 257 PHE A O 1
ATOM 2054 N N . LEU A 1 258 ? 11.600 -10.228 2.466 1.00 92.62 258 LEU A N 1
ATOM 2055 C CA . LEU A 1 258 ? 11.352 -9.794 3.844 1.00 92.62 258 LEU A CA 1
ATOM 2056 C C . LEU A 1 258 ? 12.581 -10.041 4.717 1.00 92.62 258 LEU A C 1
ATOM 2058 O O . LEU A 1 258 ? 12.984 -9.138 5.438 1.00 92.62 258 LEU A O 1
ATOM 2062 N N . ARG A 1 259 ? 13.212 -11.218 4.599 1.00 94.06 259 ARG A N 1
ATOM 2063 C CA . ARG A 1 259 ? 14.410 -11.584 5.372 1.00 94.06 259 ARG A CA 1
ATOM 2064 C C . ARG A 1 259 ? 15.586 -10.636 5.108 1.00 94.06 259 ARG A C 1
ATOM 2066 O O . ARG A 1 259 ? 16.240 -10.187 6.039 1.00 94.06 259 ARG A O 1
ATOM 2073 N N . LEU A 1 260 ? 15.838 -10.309 3.840 1.00 91.69 260 LEU A N 1
ATOM 2074 C CA . LEU A 1 260 ? 16.931 -9.432 3.408 1.00 91.69 260 LEU A CA 1
ATOM 2075 C C . LEU A 1 260 ? 16.754 -7.976 3.872 1.00 91.69 260 LEU A C 1
ATOM 2077 O O . LEU A 1 260 ? 17.734 -7.242 3.965 1.00 91.69 260 LEU A O 1
ATOM 2081 N N . ASN A 1 261 ? 15.518 -7.558 4.157 1.00 94.69 261 ASN A N 1
ATOM 2082 C CA . ASN A 1 261 ? 15.172 -6.182 4.511 1.00 94.69 261 ASN A CA 1
ATOM 2083 C C . ASN A 1 261 ? 14.514 -6.058 5.897 1.00 94.69 261 ASN A C 1
ATOM 2085 O O . ASN A 1 261 ? 13.895 -5.034 6.175 1.00 94.69 261 ASN A O 1
ATOM 2089 N N . GLU A 1 262 ? 14.608 -7.076 6.754 1.00 91.38 262 GLU A N 1
ATOM 2090 C CA . GLU A 1 262 ? 13.813 -7.176 7.986 1.00 91.38 262 GLU A CA 1
ATOM 2091 C C . GLU A 1 262 ? 14.005 -5.964 8.910 1.00 91.38 262 GLU A C 1
ATOM 2093 O O . GLU A 1 262 ? 13.033 -5.287 9.247 1.00 91.38 262 GLU A O 1
ATOM 2098 N N . GLU A 1 263 ? 15.255 -5.626 9.243 1.00 88.81 263 GLU A N 1
ATOM 2099 C CA . GLU A 1 263 ? 15.590 -4.471 10.090 1.00 88.81 263 GLU A CA 1
ATOM 2100 C C . GLU A 1 263 ? 15.062 -3.147 9.508 1.00 88.81 263 GLU A C 1
ATOM 2102 O O . GLU A 1 263 ? 14.490 -2.329 10.231 1.00 88.81 263 GLU A O 1
ATOM 2107 N N . LEU A 1 264 ? 15.208 -2.957 8.190 1.00 92.19 264 LEU A N 1
ATOM 2108 C CA . LEU A 1 264 ? 14.766 -1.760 7.465 1.00 92.19 264 LEU A CA 1
ATOM 2109 C C . LEU A 1 264 ? 13.239 -1.636 7.482 1.00 92.19 264 LEU A C 1
ATOM 2111 O O . LEU A 1 264 ? 12.699 -0.598 7.857 1.00 92.19 264 LEU A O 1
ATOM 2115 N N . LEU A 1 265 ? 12.533 -2.706 7.110 1.00 94.44 265 LEU A N 1
ATOM 2116 C CA . LEU A 1 265 ? 11.073 -2.742 7.048 1.00 94.44 265 LEU A CA 1
ATOM 2117 C C . LEU A 1 265 ? 10.446 -2.561 8.438 1.00 94.44 265 LEU A C 1
ATOM 2119 O O . LEU A 1 265 ? 9.484 -1.803 8.573 1.00 94.44 265 LEU A O 1
ATOM 2123 N N . LEU A 1 266 ? 11.016 -3.185 9.476 1.00 91.31 266 LEU A N 1
ATOM 2124 C CA . LEU A 1 266 ? 10.584 -3.013 10.867 1.00 91.31 266 LEU A CA 1
ATOM 2125 C C . LEU A 1 266 ? 10.864 -1.608 11.416 1.00 91.31 266 LEU A C 1
ATOM 2127 O O . LEU A 1 266 ? 10.096 -1.136 12.257 1.00 91.31 266 LEU A O 1
ATOM 2131 N N . ALA A 1 267 ? 11.930 -0.937 10.970 1.00 89.56 267 ALA A N 1
ATOM 2132 C CA . ALA A 1 267 ? 12.189 0.461 11.311 1.00 89.56 267 ALA A CA 1
ATOM 2133 C C . ALA A 1 267 ? 11.188 1.393 10.607 1.00 89.56 267 ALA A C 1
ATOM 2135 O O . ALA A 1 267 ? 10.482 2.156 11.264 1.00 89.56 267 ALA A O 1
ATOM 2136 N N . TYR A 1 268 ? 11.046 1.274 9.283 1.00 97.19 268 TYR A N 1
ATOM 2137 C CA . TYR A 1 268 ? 10.157 2.128 8.488 1.00 97.19 268 TYR A CA 1
ATOM 2138 C C . TYR A 1 268 ? 8.677 1.988 8.870 1.00 97.19 268 TYR A C 1
ATOM 2140 O O . TYR A 1 268 ? 7.955 2.982 8.847 1.00 97.19 268 TYR A O 1
ATOM 2148 N N . ALA A 1 269 ? 8.226 0.795 9.272 1.00 93.06 269 ALA A N 1
ATOM 2149 C CA . ALA A 1 269 ? 6.863 0.570 9.762 1.00 93.06 269 ALA A CA 1
ATOM 2150 C C . ALA A 1 269 ? 6.566 1.245 11.121 1.00 93.06 269 ALA A C 1
ATOM 2152 O O . ALA A 1 269 ? 5.401 1.386 11.488 1.00 93.06 269 ALA A O 1
ATOM 2153 N N . LYS A 1 270 ? 7.596 1.671 11.869 1.00 91.50 270 LYS A N 1
ATOM 2154 C CA . LYS A 1 270 ? 7.458 2.410 13.140 1.00 91.50 270 LYS A CA 1
ATOM 2155 C C . LYS A 1 270 ? 7.524 3.930 12.970 1.00 91.50 270 LYS A C 1
ATOM 2157 O O . LYS A 1 270 ? 7.172 4.643 13.905 1.00 91.50 270 LYS A O 1
ATOM 2162 N N . ALA A 1 271 ? 7.964 4.417 11.810 1.00 92.06 271 ALA A N 1
ATOM 2163 C CA . ALA A 1 271 ? 8.151 5.840 11.568 1.00 92.06 271 ALA A CA 1
ATOM 2164 C C . ALA A 1 271 ? 6.823 6.616 11.554 1.00 92.06 271 ALA A C 1
ATOM 2166 O O . ALA A 1 271 ? 5.804 6.161 11.037 1.00 92.06 271 ALA A O 1
ATOM 2167 N N . THR A 1 272 ? 6.837 7.847 12.046 1.00 91.88 272 THR A N 1
ATOM 2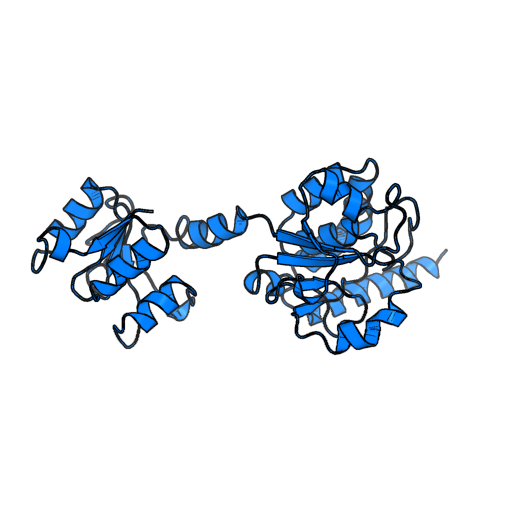168 C CA . THR A 1 272 ? 5.674 8.744 12.038 1.00 91.88 272 THR A CA 1
ATOM 2169 C C . THR A 1 272 ? 5.543 9.540 10.738 1.00 91.88 272 THR A C 1
ATOM 2171 O O . THR A 1 272 ? 4.453 10.005 10.405 1.00 91.88 272 THR A O 1
ATOM 2174 N N . SER A 1 273 ? 6.635 9.718 9.983 1.00 94.62 273 SER A N 1
ATOM 2175 C CA . SER A 1 273 ? 6.669 10.634 8.838 1.00 94.62 273 SER A CA 1
ATOM 2176 C C . SER A 1 273 ? 7.638 10.226 7.723 1.00 94.62 273 SER A C 1
ATOM 2178 O O . SER A 1 273 ? 8.587 9.472 7.924 1.00 94.62 273 SER A O 1
ATOM 2180 N N . SER A 1 274 ? 7.442 10.804 6.531 1.00 96.19 274 SER A N 1
ATOM 2181 C CA . SER A 1 274 ? 8.387 10.690 5.409 1.00 96.19 274 SER A CA 1
ATOM 2182 C C . SER A 1 274 ? 9.788 11.214 5.753 1.00 96.19 274 SER A C 1
ATOM 2184 O O . SER A 1 274 ? 10.747 10.747 5.147 1.00 96.19 274 SER A O 1
ATOM 2186 N N . SER A 1 275 ? 9.926 12.192 6.653 1.00 96.94 275 SER A N 1
ATOM 2187 C CA . SER A 1 275 ? 11.239 12.733 7.037 1.00 96.94 275 SER A CA 1
ATOM 2188 C C . SER A 1 275 ? 12.001 11.743 7.914 1.00 96.94 275 SER A C 1
ATOM 2190 O O . SER A 1 275 ? 13.163 11.455 7.653 1.00 96.94 275 SER A O 1
ATOM 2192 N N . GLU A 1 276 ? 11.310 11.132 8.872 1.00 96.12 276 GLU A N 1
ATOM 2193 C CA . GLU A 1 276 ? 11.874 10.124 9.772 1.00 96.12 276 GLU A CA 1
ATOM 2194 C C . GLU A 1 276 ? 12.322 8.864 9.010 1.00 96.12 276 GLU A C 1
ATOM 2196 O O . GLU A 1 276 ? 13.424 8.365 9.222 1.00 96.12 276 GLU A O 1
ATOM 2201 N N . VAL A 1 277 ? 11.543 8.408 8.018 1.00 96.56 277 VAL A N 1
ATOM 2202 C CA . VAL A 1 277 ? 11.972 7.335 7.098 1.00 96.56 277 VAL A CA 1
ATOM 2203 C C . VAL A 1 277 ? 13.242 7.732 6.317 1.00 96.56 277 VAL A C 1
ATOM 2205 O O . VAL A 1 277 ? 14.121 6.893 6.093 1.00 96.56 277 VAL A O 1
ATOM 2208 N N . ILE A 1 278 ? 13.377 9.008 5.923 1.00 94.88 278 ILE A N 1
ATOM 2209 C CA . ILE A 1 278 ? 14.580 9.539 5.252 1.00 94.88 278 ILE A CA 1
ATOM 2210 C C . ILE A 1 278 ? 15.791 9.589 6.202 1.00 94.88 278 ILE A C 1
ATOM 2212 O O . ILE A 1 278 ? 16.921 9.397 5.753 1.00 94.88 278 ILE A O 1
ATOM 2216 N N . GLU A 1 279 ? 15.586 9.825 7.494 1.00 94.19 279 GLU A N 1
ATOM 2217 C CA . GLU A 1 279 ? 16.644 9.795 8.509 1.00 94.19 279 GLU A CA 1
ATOM 2218 C C . GLU A 1 279 ? 17.093 8.358 8.795 1.00 94.19 279 GLU A C 1
ATOM 2220 O O . GLU A 1 279 ? 18.286 8.064 8.702 1.00 94.19 279 GLU A O 1
ATOM 2225 N N . MET A 1 280 ? 16.144 7.439 9.006 1.00 90.88 280 MET A N 1
ATOM 2226 C CA . MET A 1 280 ? 16.418 6.010 9.185 1.00 90.88 280 MET A CA 1
ATOM 2227 C C . MET A 1 280 ? 17.254 5.446 8.025 1.00 90.88 280 MET A C 1
ATOM 2229 O O . MET A 1 280 ? 18.300 4.846 8.263 1.00 90.88 280 MET A O 1
ATOM 2233 N N . GLN A 1 281 ? 16.866 5.678 6.761 1.00 90.38 281 GLN A N 1
ATOM 2234 C CA . GLN A 1 281 ? 17.637 5.150 5.622 1.00 90.38 281 GLN A CA 1
ATOM 2235 C C . GLN A 1 281 ? 19.073 5.700 5.548 1.00 90.38 281 GLN A C 1
ATOM 2237 O O . GLN A 1 281 ? 19.973 4.966 5.143 1.00 90.38 281 GLN A O 1
ATOM 2242 N N . LYS A 1 282 ? 19.311 6.960 5.951 1.00 90.94 282 LYS A N 1
ATOM 2243 C CA . LYS A 1 282 ? 20.664 7.546 5.977 1.00 90.94 282 LYS A CA 1
ATOM 2244 C C . LYS A 1 282 ? 21.547 6.805 6.976 1.00 90.94 282 LYS A C 1
ATOM 2246 O O . LYS A 1 282 ? 22.632 6.373 6.604 1.00 90.94 282 LYS A O 1
ATOM 2251 N N . MET A 1 283 ? 21.040 6.562 8.188 1.00 86.25 283 MET A N 1
ATOM 2252 C CA . MET A 1 283 ? 21.769 5.818 9.223 1.00 86.25 283 MET A CA 1
ATOM 2253 C C . MET A 1 283 ? 22.205 4.428 8.728 1.00 86.25 283 MET A C 1
ATOM 2255 O O . MET A 1 283 ? 23.360 4.047 8.911 1.00 86.25 283 MET A O 1
ATOM 2259 N N . PHE A 1 284 ? 21.324 3.695 8.037 1.00 81.69 284 PHE A N 1
ATOM 2260 C CA . PHE A 1 284 ? 21.669 2.387 7.463 1.00 81.69 284 PHE A CA 1
ATOM 2261 C C . PHE A 1 284 ? 22.720 2.476 6.340 1.00 81.69 284 PHE A C 1
ATOM 2263 O O . PHE A 1 284 ? 23.669 1.687 6.331 1.00 81.69 284 PHE A O 1
ATOM 2270 N N . MET A 1 285 ? 22.609 3.447 5.425 1.00 80.69 285 MET A N 1
ATOM 2271 C CA . MET A 1 285 ? 23.597 3.648 4.350 1.00 80.69 285 MET A CA 1
ATOM 2272 C C . MET A 1 285 ? 24.981 4.062 4.897 1.00 80.69 285 MET A C 1
ATOM 2274 O O . MET A 1 285 ? 26.013 3.565 4.431 1.00 80.69 285 MET A O 1
ATOM 2278 N N . ASP A 1 286 ? 25.019 4.887 5.945 1.00 77.44 286 ASP A N 1
ATOM 2279 C CA . ASP A 1 286 ? 26.254 5.305 6.622 1.00 77.44 286 ASP A CA 1
ATOM 2280 C C . ASP A 1 286 ? 26.923 4.157 7.401 1.00 77.44 286 ASP A C 1
ATOM 2282 O O . ASP A 1 286 ? 28.152 4.064 7.454 1.00 77.44 286 ASP A O 1
ATOM 2286 N N . VAL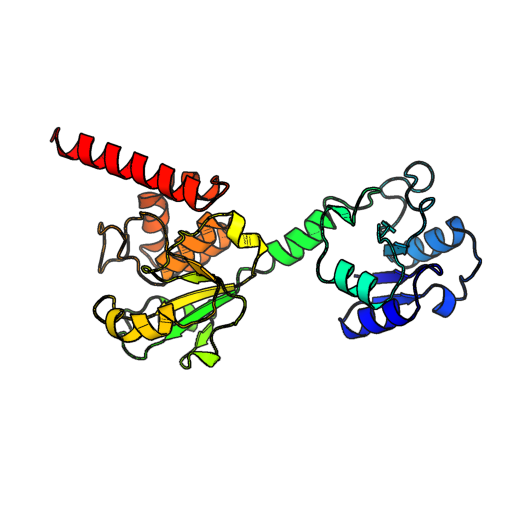 A 1 287 ? 26.143 3.245 7.992 1.00 67.31 287 VAL A N 1
ATOM 2287 C CA . VAL A 1 287 ? 26.681 2.034 8.640 1.00 67.31 287 VAL A CA 1
ATOM 2288 C C . VAL A 1 287 ? 27.217 1.044 7.600 1.00 67.31 287 VAL A C 1
ATOM 2290 O O . VAL A 1 287 ? 28.298 0.481 7.794 1.00 67.31 287 VAL A O 1
ATOM 2293 N N . GLY A 1 288 ? 26.515 0.865 6.475 1.00 61.53 288 GLY A N 1
ATOM 2294 C CA . GLY A 1 288 ? 26.950 -0.003 5.376 1.00 61.53 288 GLY A CA 1
ATOM 2295 C C . GLY A 1 288 ? 28.291 0.431 4.776 1.00 61.53 288 GLY A C 1
ATOM 2296 O O . GLY A 1 288 ? 29.215 -0.377 4.668 1.00 61.53 288 GLY A O 1
ATOM 2297 N N . THR A 1 289 ? 28.445 1.725 4.477 1.00 60.72 289 THR A N 1
ATOM 2298 C CA . THR A 1 289 ? 29.705 2.281 3.941 1.00 60.72 289 THR A CA 1
ATOM 2299 C C . THR A 1 289 ? 30.871 2.188 4.933 1.00 60.72 289 THR A C 1
ATOM 2301 O O . THR A 1 289 ? 32.010 1.984 4.514 1.00 60.72 289 THR A O 1
ATOM 2304 N N . LYS A 1 290 ? 30.614 2.271 6.247 1.00 51.97 290 LYS A N 1
ATOM 2305 C CA . LYS A 1 290 ? 31.636 2.065 7.292 1.00 51.97 290 LYS A CA 1
ATOM 2306 C C . LYS A 1 290 ? 32.061 0.601 7.446 1.00 51.97 290 LYS A C 1
ATOM 2308 O O . LYS A 1 290 ? 33.222 0.364 7.771 1.00 51.97 290 LYS A O 1
ATOM 2313 N N . LYS A 1 291 ? 31.165 -0.369 7.212 1.00 52.50 291 LYS A N 1
ATOM 2314 C CA . LYS A 1 291 ? 31.520 -1.802 7.182 1.00 52.50 291 LYS A CA 1
ATOM 2315 C C . LYS A 1 291 ? 32.338 -2.149 5.933 1.00 52.50 291 LYS A C 1
ATOM 2317 O O . LYS A 1 291 ? 33.398 -2.743 6.073 1.00 52.50 291 LYS A O 1
ATOM 2322 N N . ALA A 1 292 ? 31.911 -1.695 4.753 1.00 54.84 292 ALA A N 1
ATOM 2323 C CA . ALA A 1 292 ? 32.591 -1.973 3.481 1.00 54.84 292 ALA A CA 1
ATOM 2324 C C . ALA A 1 292 ? 34.004 -1.360 3.358 1.00 54.84 292 ALA A C 1
ATOM 2326 O O . ALA A 1 292 ? 34.775 -1.777 2.507 1.00 54.84 292 ALA A O 1
ATOM 2327 N N . LYS A 1 293 ? 34.357 -0.372 4.195 1.00 45.66 293 LYS A N 1
ATOM 2328 C CA . LYS A 1 293 ? 35.716 0.201 4.289 1.00 45.66 293 LYS A CA 1
ATOM 2329 C C . LYS A 1 293 ? 36.637 -0.522 5.288 1.00 45.66 293 LYS A C 1
ATOM 2331 O O . LYS A 1 293 ? 37.759 -0.070 5.500 1.00 45.66 293 LYS A O 1
ATOM 2336 N N . LYS A 1 294 ? 36.156 -1.576 5.956 1.00 45.62 294 LYS A N 1
ATOM 2337 C CA . LYS A 1 294 ? 36.903 -2.373 6.952 1.00 45.62 294 LYS A CA 1
ATOM 2338 C C . LYS A 1 294 ? 37.142 -3.825 6.510 1.00 45.62 294 LYS A C 1
ATOM 2340 O O . LYS A 1 294 ? 37.584 -4.634 7.323 1.00 45.62 294 LYS A O 1
ATOM 2345 N N . THR A 1 295 ? 36.826 -4.131 5.256 1.00 38.75 295 THR A N 1
ATOM 2346 C CA . THR A 1 295 ? 36.975 -5.425 4.574 1.00 38.75 295 THR A CA 1
ATOM 2347 C C . THR A 1 295 ? 37.720 -5.203 3.275 1.00 38.75 295 THR A C 1
ATOM 2349 O O . THR A 1 295 ? 38.665 -5.970 3.018 1.00 38.75 295 THR A O 1
#

pLDDT: mean 82.37, std 17.24, range [34.03, 98.56]

Secondary structure (DSSP, 8-state):
-EEEE-TTS-THHHHHHHHTT-EEEEGGGGT-TT--HHHHHHHHHHTT-EEEE--SGGG-TTTS-TTSSS-EEE---SS--HHHHHHHHHS--GGG--S--B-IIIIIHHHHHHHHHS-PEEEEEE-S-S-TTT-HHHHHHHTTSSEEESSGGGS-SSSEEE-TT-SSB--GGGTTS-SEEEEEES-GGGGGGGHHHHHH--SEEEB--S-B--STTTTT-BS---HHHHHHHHHHHTT-HHHHHHHHTTSTTHHHHHHHTHHHHHHHTT-SSHHHHHHHHHHHHHHHHHHHT--

Foldseek 3Di:
DAAEEEPLADQVLQVVVVVVVYNYDYCVNVVNHPPDPVVVQVVQQVVLHEYEEQDPVLQDCVVVPAPPGNYYFHFQDPDRDSVVVVCCVVPPDPVGGDGDDPDCCCPVVVVVVVLLVLQQAEEEADCVADDCVQALVNLCVVVVNYHYDPDPVPPDQQEAEEDQPDPFADALVSLVRGSYYYYYPDDPVCVVVCPVVVVPDNYNYHYHFWAAEQRPVRHRHISPYHPLLSVLLNCLRNVVNVSSCVSLVSDPRSVVRCVRCVVLSVLRNPDPGRVSNVVSSVVVVVVVVVVVVVD

Sequence (295 aa):
MKFLIDENISPKVAEELRKLGYDAIHVREVRLKGHTDEEIMTFAKNKGRVVLTLDIDFADIRNYPLGTHSGIIRLKIKSASSKRILDCLKSPQPSHLQSTFVFKPLFQAAFLFINRNTKMQLYAYDAGQCDPKKCTAKKLARFGLITSVNVLRKIPYNTILLVPIAEKTLSPADRESTNSITVFDCSWNKIAAFEDTLRKMKRKKRALPFLIAANPVNYGKPFILGSVEAFAAALFILGEHEQSQHILGKFKWGTEFLRLNEELLLAYAKATSSSEVIEMQKMFMDVGTKKAKKT